Protein AF-A0AB34KYN0-F1 (afdb_monomer_lite)

Sequence (224 aa):
MASTQPSPPLVAAAKGLAIAASFITTGSLFTTSSAIIPSILHGTTDDASSAQTAAQQFALTYRAGKRTLPPAEILSIVAFGFLAYNSRENARSALTWKLYAGAAAAMFSVIPWTLVLMEQATQKLVQLADAPPHHPEVKPTLEHKPEAGGSGGLLSVPGQNSAATGTITPVEEFEPFDDSPFSADEYERTKVQKMLKQWNGQNGIRLIGPLVAGVLGLWATLSE

Foldseek 3Di:
DDDPQDDPVVLVVLLVLLLVLLVVLLVLLCCCLPPQLVVLLVQQDLDLQSLLVSLLSVLVSVVVCVVRNVVSLVSNLVSLQVQLVSCVVVVVDPLLSVLSNLLSVLSVVLVCLCVPPLVVLNVVSNCSNPDDRPPPPPPVPDPPPPPDDDDDDDDDDDDDDDDDDDDDDPPPPPDPPPPPPDDPSRVSSVVSSVSSVSSSVSSVVSSRSSVSSSVSSVVSVVVD

Organism: NCBI:txid1052096

Structure (mmCIF, N/CA/C/O backbone):
data_AF-A0AB34KYN0-F1
#
_entry.id   AF-A0AB34KYN0-F1
#
loop_
_atom_site.group_PDB
_atom_site.id
_atom_site.type_symbol
_atom_site.label_atom_id
_atom_site.label_alt_id
_atom_site.label_comp_id
_atom_site.label_asym_id
_atom_site.label_entity_id
_atom_site.label_seq_id
_atom_site.pdbx_PDB_ins_code
_atom_site.Cartn_x
_atom_site.Cartn_y
_atom_site.Cartn_z
_atom_site.occupancy
_atom_site.B_iso_or_equiv
_atom_site.auth_seq_id
_atom_site.auth_comp_id
_atom_site.auth_asym_id
_atom_site.auth_atom_id
_atom_site.pdbx_PDB_model_num
ATOM 1 N N . MET A 1 1 ? -14.540 -17.741 34.049 1.00 41.75 1 MET A N 1
ATOM 2 C CA . MET A 1 1 ? -13.221 -17.238 33.611 1.00 41.75 1 MET A CA 1
ATOM 3 C C . MET A 1 1 ? -13.340 -15.732 33.476 1.00 41.75 1 MET A C 1
ATOM 5 O O . MET A 1 1 ? -14.232 -15.291 32.766 1.00 41.75 1 MET A O 1
ATOM 9 N N . ALA A 1 2 ? -12.559 -14.948 34.221 1.00 45.66 2 ALA A N 1
ATOM 10 C CA . ALA A 1 2 ? -12.619 -13.491 34.125 1.00 45.66 2 ALA A CA 1
ATOM 11 C C . ALA A 1 2 ? -12.052 -13.061 32.763 1.00 45.66 2 ALA A C 1
ATOM 13 O O . ALA A 1 2 ? -10.872 -13.276 32.498 1.00 45.66 2 ALA A O 1
ATOM 14 N N . SER A 1 3 ? -12.891 -12.503 31.889 1.00 54.31 3 SER A N 1
ATOM 15 C CA . SER A 1 3 ? -12.433 -11.864 30.656 1.00 54.31 3 SER A CA 1
ATOM 16 C C . SER A 1 3 ? -11.632 -10.622 31.043 1.00 54.31 3 SER A C 1
ATOM 18 O O . SER A 1 3 ? -12.209 -9.609 31.446 1.00 54.31 3 SER A O 1
ATOM 20 N N . THR A 1 4 ? -10.306 -10.690 30.978 1.00 66.44 4 THR A N 1
ATOM 21 C CA . THR A 1 4 ? -9.452 -9.509 31.122 1.00 66.44 4 THR A CA 1
ATOM 22 C C . THR A 1 4 ? -9.658 -8.628 29.899 1.00 66.44 4 THR A C 1
ATOM 24 O O . THR A 1 4 ? -9.052 -8.851 28.852 1.00 66.44 4 THR A O 1
ATOM 27 N N . GLN A 1 5 ? -10.571 -7.666 30.017 1.00 74.19 5 GLN A N 1
ATOM 28 C CA . GLN A 1 5 ? -10.803 -6.666 28.984 1.00 74.19 5 GLN A CA 1
ATOM 29 C C . GLN A 1 5 ? -9.501 -5.893 28.719 1.00 74.19 5 GLN A C 1
ATOM 31 O O . GLN A 1 5 ? -8.816 -5.522 29.679 1.00 74.19 5 GLN A O 1
ATOM 36 N N . PRO A 1 6 ? -9.121 -5.662 27.449 1.00 81.88 6 PRO A N 1
ATOM 37 C CA . PRO A 1 6 ? -7.921 -4.900 27.141 1.00 81.88 6 PRO A CA 1
ATOM 38 C C . PRO A 1 6 ? -8.038 -3.473 27.682 1.00 81.88 6 PRO A C 1
ATOM 40 O O . PRO A 1 6 ? -9.118 -2.879 27.714 1.00 81.88 6 PRO A O 1
ATOM 43 N N . SER A 1 7 ? -6.907 -2.914 28.114 1.00 86.12 7 SER A N 1
ATOM 44 C CA . SER A 1 7 ? -6.886 -1.589 28.728 1.00 86.12 7 SER A CA 1
ATOM 45 C C . SER A 1 7 ? -7.287 -0.495 27.720 1.00 86.12 7 SER A C 1
ATOM 47 O O . SER A 1 7 ? -6.961 -0.598 26.531 1.00 86.12 7 SER A O 1
ATOM 49 N N . PRO A 1 8 ? -7.957 0.590 28.160 1.00 87.31 8 PRO A N 1
ATOM 50 C CA . PRO A 1 8 ? -8.328 1.692 27.270 1.00 87.31 8 PRO A CA 1
ATOM 51 C C . PRO A 1 8 ? -7.151 2.282 26.464 1.00 87.31 8 PRO A C 1
ATOM 53 O O . PRO A 1 8 ? -7.326 2.509 25.264 1.00 87.31 8 PRO A O 1
ATOM 56 N N . PRO A 1 9 ? -5.938 2.459 27.039 1.00 93.19 9 PRO A N 1
ATOM 57 C CA . PRO A 1 9 ? -4.776 2.924 26.280 1.00 93.19 9 PRO A CA 1
ATOM 58 C C . PRO A 1 9 ? -4.358 1.983 25.144 1.00 93.19 9 PRO A C 1
ATOM 60 O O . PRO A 1 9 ? -3.981 2.456 24.075 1.00 93.19 9 PRO A O 1
ATOM 63 N N . LEU A 1 10 ? -4.455 0.660 25.336 1.00 92.31 10 LEU A N 1
ATOM 64 C CA . LEU A 1 10 ? -4.109 -0.318 24.301 1.00 92.31 10 LEU A CA 1
ATOM 65 C C . LEU A 1 10 ? -5.056 -0.216 23.100 1.00 92.31 10 LEU A C 1
ATOM 67 O O . LEU A 1 10 ? -4.610 -0.214 21.955 1.00 92.31 10 LEU A O 1
ATOM 71 N N . VAL A 1 11 ? -6.361 -0.091 23.357 1.00 93.06 11 VAL A N 1
ATOM 72 C CA . VAL A 1 11 ? -7.365 0.078 22.296 1.00 93.06 11 VAL A CA 1
ATOM 73 C C . VAL A 1 11 ? -7.131 1.387 21.537 1.00 93.06 11 VAL A C 1
ATOM 75 O O . VAL A 1 11 ? -7.182 1.395 20.308 1.00 93.06 11 VAL A O 1
ATOM 78 N N . ALA A 1 12 ? -6.821 2.480 22.240 1.00 93.94 12 ALA A N 1
ATOM 79 C CA . ALA A 1 12 ? -6.498 3.760 21.613 1.00 93.94 12 ALA A CA 1
ATOM 80 C C . ALA A 1 12 ? -5.234 3.678 20.737 1.00 93.94 12 ALA A C 1
ATOM 82 O O . ALA A 1 12 ? -5.244 4.146 19.597 1.00 93.94 12 ALA A O 1
ATOM 83 N N . ALA A 1 13 ? -4.175 3.025 21.226 1.00 95.62 13 ALA A N 1
ATOM 84 C CA . ALA A 1 13 ? -2.949 2.807 20.464 1.00 95.62 13 ALA A CA 1
ATOM 85 C C . ALA A 1 13 ? -3.201 1.965 19.202 1.00 95.62 13 ALA A C 1
ATOM 87 O O . ALA A 1 13 ? -2.733 2.325 18.124 1.00 95.62 13 ALA A O 1
ATOM 88 N N . ALA A 1 14 ? -3.993 0.892 19.308 1.00 95.94 14 ALA A N 1
ATOM 89 C CA . ALA A 1 14 ? -4.353 0.049 18.170 1.00 95.94 14 ALA A CA 1
ATOM 90 C C . ALA A 1 14 ? -5.118 0.830 17.088 1.00 95.94 14 ALA A C 1
ATOM 92 O O . ALA A 1 14 ? -4.799 0.698 15.908 1.00 95.94 14 ALA A O 1
ATOM 93 N N . LYS A 1 15 ? -6.076 1.687 17.477 1.00 96.06 15 LYS A N 1
ATOM 94 C CA . LYS A 1 15 ? -6.797 2.574 16.544 1.00 96.06 15 LYS A CA 1
ATOM 95 C C . LYS A 1 15 ? -5.837 3.506 15.806 1.00 96.06 15 LYS A C 1
ATOM 97 O O . LYS A 1 15 ? -5.853 3.554 14.578 1.00 96.06 15 LYS A O 1
ATOM 102 N N . GLY A 1 16 ? -4.985 4.209 16.555 1.00 96.38 16 GLY A N 1
ATOM 103 C CA . GLY A 1 16 ? -4.015 5.149 15.995 1.00 96.38 16 GLY A CA 1
ATOM 104 C C . GLY A 1 16 ? -3.047 4.475 15.023 1.00 96.38 16 GLY A C 1
ATOM 105 O O . GLY A 1 16 ? -2.893 4.939 13.896 1.00 96.38 16 GLY A O 1
ATOM 106 N N . LEU A 1 17 ? -2.455 3.345 15.423 1.00 96.12 17 LEU A N 1
ATOM 107 C CA . LEU A 1 17 ? -1.517 2.587 14.592 1.00 96.12 17 LEU A CA 1
ATOM 108 C C . LEU A 1 17 ? -2.173 2.048 13.319 1.00 96.12 17 LEU A C 1
ATOM 110 O O . LEU A 1 17 ? -1.612 2.220 12.239 1.00 96.12 17 LEU A O 1
ATOM 114 N N . ALA A 1 18 ? -3.357 1.437 13.423 1.00 96.69 18 ALA A N 1
ATOM 115 C CA . ALA A 1 18 ? -4.037 0.846 12.272 1.00 96.69 18 ALA A CA 1
ATOM 116 C C . ALA A 1 18 ? -4.377 1.897 11.207 1.00 96.69 18 ALA A C 1
ATOM 118 O O . ALA A 1 18 ? -4.115 1.690 10.017 1.00 96.69 18 ALA A O 1
ATOM 119 N N . ILE A 1 19 ? -4.922 3.039 11.639 1.00 97.50 19 ILE A N 1
ATOM 120 C CA . ILE A 1 19 ? -5.302 4.149 10.759 1.00 97.50 19 ILE A CA 1
ATOM 121 C C . ILE A 1 19 ? -4.052 4.793 10.148 1.00 97.50 19 ILE A C 1
ATOM 123 O O . ILE A 1 19 ? -3.984 4.956 8.929 1.00 97.50 19 ILE A O 1
ATOM 127 N N . ALA A 1 20 ? -3.040 5.105 10.964 1.00 97.06 20 ALA A N 1
ATOM 128 C CA . ALA A 1 20 ? -1.809 5.732 10.490 1.00 97.06 20 ALA A CA 1
ATOM 129 C C . ALA A 1 20 ? -1.072 4.854 9.467 1.00 97.06 20 ALA A C 1
ATOM 131 O O . ALA A 1 20 ? -0.721 5.336 8.392 1.00 97.06 20 ALA A O 1
ATOM 132 N N . ALA A 1 21 ? -0.892 3.560 9.748 1.00 96.31 21 ALA A N 1
ATOM 133 C CA . ALA A 1 21 ? -0.229 2.637 8.827 1.00 96.31 21 ALA A CA 1
ATOM 134 C C . ALA A 1 21 ? -1.008 2.458 7.506 1.00 96.31 21 ALA A C 1
ATOM 136 O O . ALA A 1 21 ? -0.394 2.388 6.436 1.00 96.31 21 ALA A O 1
ATOM 137 N N . SER A 1 22 ? -2.346 2.501 7.543 1.00 97.12 22 SER A N 1
ATOM 138 C CA . SER A 1 22 ? -3.181 2.463 6.329 1.00 97.12 22 SER A CA 1
ATOM 139 C C . SER A 1 22 ? -2.972 3.703 5.455 1.00 97.12 22 SER A C 1
ATOM 141 O O . SER A 1 22 ? -2.806 3.592 4.236 1.00 97.12 22 SER A O 1
ATOM 143 N N . PHE A 1 23 ? -2.910 4.893 6.061 1.00 97.00 23 PHE A N 1
ATOM 144 C CA . PHE A 1 23 ? -2.665 6.137 5.326 1.00 97.00 23 PHE A CA 1
ATOM 145 C C . PHE A 1 23 ? -1.219 6.282 4.846 1.00 97.00 23 PHE A C 1
ATOM 147 O O . PHE A 1 23 ? -1.010 6.764 3.735 1.00 97.00 23 PHE A O 1
ATOM 154 N N . ILE A 1 24 ? -0.227 5.807 5.604 1.00 95.25 24 ILE A N 1
ATOM 155 C CA . ILE A 1 24 ? 1.170 5.730 5.141 1.00 95.25 24 ILE A CA 1
ATOM 156 C C . ILE A 1 24 ? 1.268 4.837 3.900 1.00 95.25 24 ILE A C 1
ATOM 158 O O . ILE A 1 24 ? 1.902 5.213 2.911 1.00 95.25 24 ILE A O 1
ATOM 162 N N . THR A 1 25 ? 0.601 3.680 3.921 1.00 95.62 25 THR A N 1
ATOM 163 C CA . THR A 1 25 ? 0.551 2.767 2.773 1.00 95.62 25 THR A CA 1
ATOM 164 C C . THR A 1 25 ? -0.125 3.441 1.580 1.00 95.62 25 THR A C 1
ATOM 166 O O . THR A 1 25 ? 0.448 3.490 0.493 1.00 95.62 25 THR A O 1
ATOM 169 N N . THR A 1 26 ? -1.293 4.054 1.792 1.00 97.06 26 THR A N 1
ATOM 170 C CA . THR A 1 26 ? -2.029 4.808 0.763 1.00 97.06 26 THR A CA 1
ATOM 171 C C . THR A 1 26 ? -1.168 5.906 0.136 1.00 97.06 26 THR A C 1
ATOM 173 O O . THR A 1 26 ? -1.047 5.971 -1.084 1.00 97.06 26 THR A O 1
ATOM 176 N N . GLY A 1 27 ? -0.526 6.744 0.954 1.00 96.12 27 GLY A N 1
ATOM 177 C CA . GLY A 1 27 ? 0.314 7.847 0.488 1.00 96.12 27 GLY A CA 1
ATOM 178 C C . GLY A 1 27 ? 1.548 7.374 -0.279 1.00 96.12 27 GLY A C 1
ATOM 179 O O . GLY A 1 27 ? 1.917 7.979 -1.286 1.00 96.12 27 GLY A O 1
ATOM 180 N N . SER A 1 28 ? 2.144 6.255 0.133 1.00 95.12 28 SER A N 1
ATOM 181 C CA . SER A 1 28 ? 3.287 5.655 -0.565 1.00 95.12 28 SER A CA 1
ATOM 182 C C . SER A 1 28 ? 2.891 5.105 -1.937 1.00 95.12 28 SER A C 1
ATOM 184 O O . SER A 1 28 ? 3.578 5.356 -2.931 1.00 95.12 28 SER A O 1
ATOM 186 N N . LEU A 1 29 ? 1.757 4.399 -2.016 1.00 94.88 29 LEU A N 1
ATOM 187 C CA . LEU A 1 29 ? 1.216 3.899 -3.282 1.00 94.88 29 LEU A CA 1
ATOM 188 C C . LEU A 1 29 ? 0.828 5.057 -4.205 1.00 94.88 29 LEU A C 1
ATOM 190 O O . LEU A 1 29 ? 1.184 5.040 -5.382 1.00 94.88 29 LEU A O 1
ATOM 194 N N . PHE A 1 30 ? 0.179 6.088 -3.657 1.00 97.00 30 PHE A N 1
ATOM 195 C CA . PHE A 1 30 ? -0.201 7.285 -4.399 1.00 97.00 30 PHE A CA 1
ATOM 196 C C . PHE A 1 30 ? 1.024 7.976 -4.988 1.00 97.00 30 PHE A C 1
ATOM 198 O O . PHE A 1 30 ? 1.073 8.187 -6.192 1.00 97.00 30 PHE A O 1
ATOM 205 N N . THR A 1 31 ? 2.029 8.267 -4.159 1.00 96.94 31 THR A N 1
ATOM 206 C CA . THR A 1 31 ? 3.274 8.930 -4.578 1.00 96.94 31 THR A CA 1
ATOM 207 C C . THR A 1 31 ? 3.990 8.138 -5.662 1.00 96.94 31 THR A C 1
ATOM 209 O O . THR A 1 31 ? 4.463 8.705 -6.646 1.00 96.94 31 THR A O 1
ATOM 212 N N . THR A 1 32 ? 4.035 6.812 -5.519 1.00 9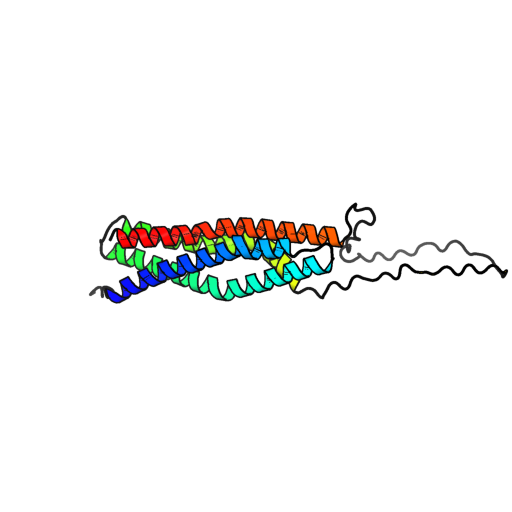5.19 32 THR A N 1
ATOM 213 C CA . THR A 1 32 ? 4.630 5.955 -6.544 1.00 95.19 32 THR A CA 1
ATOM 214 C C . THR A 1 32 ? 3.901 6.131 -7.874 1.00 95.19 32 THR A C 1
ATOM 216 O O . THR A 1 32 ? 4.540 6.335 -8.903 1.00 95.19 32 THR A O 1
ATOM 219 N N . SER A 1 33 ? 2.568 6.134 -7.850 1.00 95.12 33 SER A N 1
ATOM 220 C CA . SER A 1 33 ? 1.762 6.222 -9.064 1.00 95.12 33 SER A CA 1
ATOM 221 C C . SER A 1 33 ? 1.670 7.607 -9.702 1.00 95.12 33 SER A C 1
ATOM 223 O O . SER A 1 33 ? 1.568 7.703 -10.926 1.00 95.12 33 SER A O 1
ATOM 225 N N . SER A 1 34 ? 1.678 8.669 -8.897 1.00 95.94 34 SER A N 1
ATOM 226 C CA . SER A 1 34 ? 1.463 10.045 -9.355 1.00 95.94 34 SER A CA 1
ATOM 227 C C . SER A 1 34 ? 2.756 10.814 -9.610 1.00 95.94 34 SER A C 1
ATOM 229 O O . SER A 1 34 ? 2.748 11.735 -10.423 1.00 95.94 34 SER A O 1
ATOM 231 N N . ALA A 1 35 ? 3.861 10.432 -8.965 1.00 95.38 35 ALA A N 1
ATOM 232 C CA . ALA A 1 35 ? 5.141 11.120 -9.096 1.00 95.38 35 ALA A CA 1
ATOM 233 C C . ALA A 1 35 ? 6.241 10.212 -9.657 1.00 95.38 35 ALA A C 1
ATOM 235 O O . ALA A 1 35 ? 6.861 10.563 -10.658 1.00 95.38 35 ALA A O 1
ATOM 236 N N . ILE A 1 36 ? 6.468 9.040 -9.053 1.00 96.12 36 ILE A N 1
ATOM 237 C CA . ILE A 1 36 ? 7.648 8.220 -9.378 1.00 96.12 36 ILE A CA 1
ATOM 238 C C . ILE A 1 36 ? 7.528 7.559 -10.755 1.00 96.12 36 ILE A C 1
ATOM 240 O O . ILE A 1 36 ? 8.426 7.690 -11.577 1.00 96.12 36 ILE A O 1
ATOM 244 N N . ILE A 1 37 ? 6.436 6.851 -11.052 1.00 95.69 37 ILE A N 1
ATOM 245 C CA . ILE A 1 37 ? 6.318 6.191 -12.362 1.00 95.69 37 ILE A CA 1
ATOM 246 C C . ILE A 1 37 ? 6.280 7.207 -13.519 1.00 95.69 37 ILE A C 1
ATOM 248 O O . ILE A 1 37 ? 6.990 6.991 -14.503 1.00 95.69 37 ILE A O 1
ATOM 252 N N . PRO A 1 38 ? 5.530 8.326 -13.438 1.00 94.56 38 PRO A N 1
ATOM 253 C CA . PRO A 1 38 ? 5.585 9.358 -14.470 1.00 94.56 38 PRO A CA 1
ATOM 254 C C . PRO A 1 38 ? 6.980 9.961 -14.662 1.00 94.56 38 PRO A C 1
ATOM 256 O O . PRO A 1 38 ? 7.364 10.212 -15.802 1.00 94.56 38 PRO A O 1
ATOM 259 N N . SER A 1 39 ? 7.765 10.153 -13.594 1.00 93.94 39 SER A N 1
ATOM 260 C CA . SER A 1 39 ? 9.128 10.682 -13.733 1.00 93.94 39 SER A CA 1
ATOM 261 C C . SER A 1 39 ? 10.068 9.699 -14.435 1.00 93.94 39 SER A C 1
ATOM 263 O O . SER A 1 39 ? 10.837 10.121 -15.294 1.00 93.94 39 SER A O 1
ATOM 265 N N . ILE A 1 40 ? 9.948 8.396 -14.154 1.00 94.44 40 ILE A N 1
ATOM 266 C CA . ILE A 1 40 ? 10.688 7.340 -14.867 1.00 94.44 40 ILE A CA 1
ATOM 267 C C . ILE A 1 40 ? 10.300 7.326 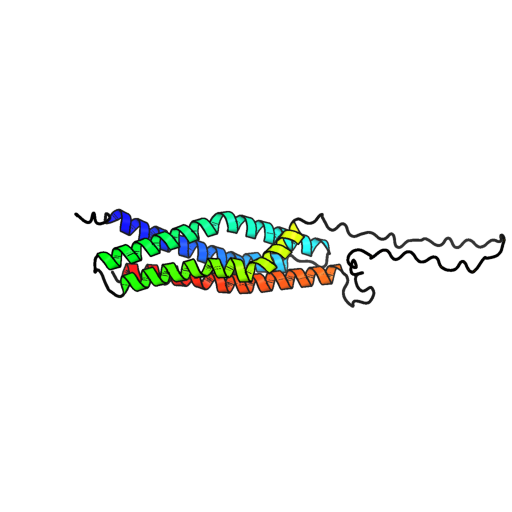-16.354 1.00 94.44 40 ILE A C 1
ATOM 269 O O . ILE A 1 40 ? 11.161 7.259 -17.231 1.00 94.44 40 ILE A O 1
ATOM 273 N N . LEU A 1 41 ? 9.000 7.439 -16.653 1.00 92.31 41 LEU A N 1
ATOM 274 C CA . LEU A 1 41 ? 8.497 7.479 -18.029 1.00 92.31 41 LEU A CA 1
ATOM 275 C C . LEU A 1 41 ? 9.012 8.703 -18.799 1.00 92.31 41 LEU A C 1
ATOM 277 O O . LEU A 1 41 ? 9.409 8.558 -19.950 1.00 92.31 41 LEU A O 1
ATOM 281 N N . HIS A 1 42 ? 9.031 9.887 -18.181 1.00 88.00 42 HIS A N 1
ATOM 282 C CA . HIS A 1 42 ? 9.563 11.103 -18.806 1.00 88.00 42 HIS A CA 1
ATOM 283 C C . HIS A 1 42 ? 11.088 11.076 -18.977 1.00 88.00 42 HIS A C 1
ATOM 285 O O . HIS A 1 42 ? 11.604 11.726 -19.878 1.00 88.00 42 HIS A O 1
ATOM 291 N N . GLY A 1 43 ? 11.808 10.337 -18.128 1.00 83.56 43 GLY A N 1
ATOM 292 C CA . GLY A 1 43 ? 13.262 10.178 -18.218 1.00 83.56 43 GLY A CA 1
ATOM 293 C C . GLY A 1 43 ? 13.733 9.157 -19.259 1.00 83.56 43 GLY A C 1
ATOM 294 O O . GLY A 1 43 ? 14.936 9.000 -19.445 1.00 83.56 43 GLY A O 1
ATOM 295 N N . THR A 1 44 ? 12.816 8.448 -19.924 1.00 83.31 44 THR A N 1
ATOM 296 C CA . THR A 1 44 ? 13.159 7.443 -20.937 1.00 83.31 44 THR A CA 1
ATOM 297 C C . THR A 1 44 ? 13.424 8.129 -22.288 1.00 83.31 44 THR A C 1
ATOM 299 O O . THR A 1 44 ? 12.477 8.566 -22.941 1.00 83.31 44 THR A O 1
ATOM 302 N N . THR A 1 45 ? 14.695 8.245 -22.689 1.00 79.25 45 THR A N 1
ATOM 303 C CA . THR A 1 45 ? 15.152 8.871 -23.950 1.00 79.25 45 THR A CA 1
ATOM 304 C C . THR A 1 45 ? 15.133 7.896 -25.141 1.00 79.25 45 THR A C 1
ATOM 306 O O . THR A 1 45 ? 14.650 6.769 -25.029 1.00 79.25 45 THR A O 1
ATOM 309 N N . ASP A 1 46 ? 15.621 8.325 -26.311 1.00 69.75 46 ASP A N 1
ATOM 310 C CA . ASP A 1 46 ? 15.695 7.484 -27.517 1.00 69.75 46 ASP A CA 1
ATOM 311 C C . ASP A 1 46 ? 16.810 6.424 -27.486 1.00 69.75 46 ASP A C 1
ATOM 313 O O . ASP A 1 46 ? 16.850 5.551 -28.348 1.00 69.75 46 ASP A O 1
ATOM 317 N N . ASP A 1 47 ? 17.662 6.435 -26.460 1.00 69.75 47 ASP A N 1
ATOM 318 C CA . ASP A 1 47 ? 18.808 5.531 -26.364 1.00 69.75 47 ASP A CA 1
ATOM 319 C C . ASP A 1 47 ? 18.417 4.150 -25.817 1.00 69.75 47 ASP A C 1
ATOM 321 O O . ASP A 1 47 ? 17.642 4.046 -24.861 1.00 69.75 47 ASP A O 1
ATOM 325 N N . ALA A 1 48 ? 19.034 3.083 -26.335 1.00 64.31 48 ALA A N 1
ATOM 326 C CA . ALA A 1 48 ? 18.869 1.700 -25.859 1.00 64.31 48 ALA A CA 1
ATOM 327 C C . ALA A 1 48 ? 19.041 1.552 -24.337 1.00 64.31 48 ALA A C 1
ATOM 329 O O . ALA A 1 48 ? 18.273 0.882 -23.642 1.00 64.31 48 ALA A O 1
ATOM 330 N N . SER A 1 49 ? 20.057 2.231 -23.799 1.00 75.06 49 SER A N 1
ATOM 331 C CA . SER A 1 49 ? 20.421 2.201 -22.381 1.00 75.06 49 SER A CA 1
ATOM 332 C C . SER A 1 49 ? 19.383 2.889 -21.483 1.00 75.06 49 SER A C 1
ATOM 334 O O . SER A 1 49 ? 19.343 2.640 -20.272 1.00 75.06 49 SER A O 1
ATOM 336 N N . SER A 1 50 ? 18.493 3.709 -22.056 1.00 82.81 50 SER A N 1
ATOM 337 C CA . SER A 1 50 ? 17.438 4.408 -21.319 1.00 82.81 50 SER A CA 1
ATOM 338 C C . SER A 1 50 ? 16.367 3.449 -20.791 1.00 82.81 50 SER A C 1
ATOM 340 O O . SER A 1 50 ? 15.900 3.614 -19.663 1.00 82.81 50 SER A O 1
ATOM 342 N N . ALA A 1 51 ? 16.032 2.399 -21.550 1.00 86.38 51 ALA A N 1
ATOM 343 C CA . ALA A 1 51 ? 15.037 1.401 -21.165 1.00 86.38 51 ALA A CA 1
ATOM 344 C C . ALA A 1 51 ? 15.513 0.586 -19.951 1.00 86.38 51 ALA A C 1
ATOM 346 O O . ALA A 1 51 ? 14.765 0.386 -18.989 1.00 86.38 51 ALA A O 1
ATOM 347 N N . GLN A 1 52 ? 16.787 0.187 -19.958 1.00 88.12 52 GLN A N 1
ATOM 348 C CA . GLN A 1 52 ? 17.419 -0.487 -18.827 1.00 88.12 52 GLN A CA 1
ATOM 349 C C . GLN A 1 52 ? 17.538 0.438 -17.609 1.00 88.12 52 GLN A C 1
ATOM 351 O O . GLN A 1 52 ? 17.226 0.027 -16.493 1.00 88.12 52 GLN A O 1
ATOM 356 N N . THR A 1 53 ? 17.903 1.707 -17.810 1.00 91.56 53 THR A N 1
ATOM 357 C CA . THR A 1 53 ? 17.958 2.702 -16.726 1.00 91.56 53 THR A CA 1
ATOM 358 C C . THR A 1 53 ? 16.580 2.920 -16.091 1.00 91.56 53 THR A C 1
ATOM 360 O O . THR A 1 53 ? 16.456 2.944 -14.865 1.00 91.56 53 THR A O 1
ATOM 363 N N . ALA A 1 54 ? 15.517 3.009 -16.894 1.00 92.81 54 ALA A N 1
ATOM 364 C CA . ALA A 1 54 ? 14.145 3.120 -16.403 1.00 92.81 54 ALA A CA 1
ATOM 365 C C . ALA A 1 54 ? 13.729 1.883 -15.585 1.00 92.81 54 ALA A C 1
ATOM 367 O O . ALA A 1 54 ? 13.130 2.006 -14.511 1.00 92.81 54 ALA A O 1
ATOM 368 N N . ALA A 1 55 ? 14.101 0.686 -16.047 1.00 92.88 55 ALA A N 1
ATOM 369 C CA . ALA A 1 55 ? 13.888 -0.556 -15.312 1.00 92.88 55 ALA A CA 1
ATOM 370 C C . ALA A 1 55 ? 14.661 -0.583 -13.979 1.00 92.88 55 ALA A C 1
ATOM 372 O O . ALA A 1 55 ? 14.104 -0.990 -12.958 1.00 92.88 55 ALA A O 1
ATOM 373 N N . GLN A 1 56 ? 15.901 -0.084 -13.945 1.00 94.25 56 GLN A N 1
ATOM 374 C CA . GLN A 1 56 ? 16.702 0.046 -12.721 1.00 94.25 56 GLN A CA 1
ATOM 375 C C . GLN A 1 56 ? 16.072 1.011 -11.714 1.00 94.25 56 GLN A C 1
ATOM 377 O O . GLN A 1 56 ? 15.948 0.669 -10.536 1.00 94.25 56 GLN A O 1
ATOM 382 N N . GLN A 1 57 ? 15.620 2.185 -12.164 1.00 95.44 57 GLN A N 1
ATOM 383 C CA . GLN A 1 57 ? 14.915 3.148 -11.313 1.00 95.44 57 GLN A CA 1
ATOM 384 C C . GLN A 1 57 ? 13.655 2.522 -10.706 1.00 95.44 57 GLN A C 1
ATOM 386 O O . GLN A 1 57 ? 13.446 2.590 -9.493 1.00 95.44 57 GLN A O 1
ATOM 391 N N . PHE A 1 58 ? 12.866 1.823 -11.526 1.00 95.62 58 PHE A N 1
ATOM 392 C CA . PHE A 1 58 ? 11.711 1.069 -11.053 1.00 95.62 58 PHE A CA 1
ATOM 393 C C . PHE A 1 58 ? 12.099 -0.006 -10.027 1.00 95.62 58 PHE A C 1
ATOM 3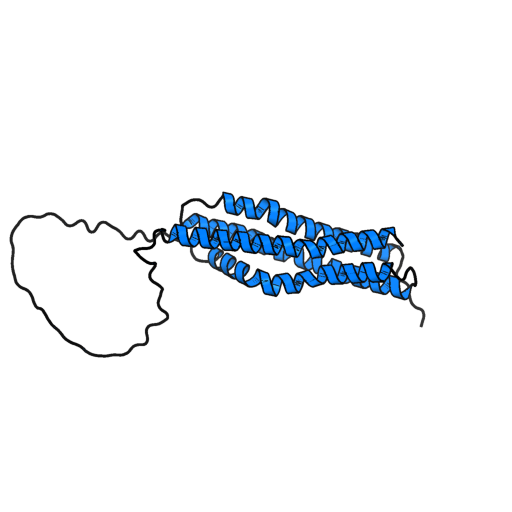95 O O . PHE A 1 58 ? 11.484 -0.090 -8.962 1.00 95.62 58 PHE A O 1
ATOM 402 N N . ALA A 1 59 ? 13.121 -0.818 -10.309 1.00 95.25 59 ALA A N 1
ATOM 403 C CA . ALA A 1 59 ? 13.548 -1.908 -9.437 1.00 95.25 59 ALA A CA 1
ATOM 404 C C . ALA A 1 59 ? 14.020 -1.395 -8.069 1.00 95.25 59 ALA A C 1
ATOM 406 O O . ALA A 1 59 ? 13.691 -1.997 -7.043 1.00 95.25 59 ALA A O 1
ATOM 407 N N . LEU A 1 60 ? 14.735 -0.267 -8.029 1.00 94.69 60 LEU A N 1
ATOM 408 C CA . LEU A 1 60 ? 15.137 0.392 -6.785 1.00 94.69 60 LEU A CA 1
ATOM 409 C C . LEU A 1 60 ? 13.918 0.830 -5.965 1.00 94.69 60 LEU A C 1
ATOM 411 O O . LEU A 1 60 ? 13.817 0.477 -4.786 1.00 94.69 60 LEU A O 1
ATOM 415 N N . THR A 1 61 ? 12.960 1.525 -6.585 1.00 93.81 61 THR A N 1
ATOM 416 C CA . THR A 1 61 ? 11.712 1.935 -5.924 1.00 93.81 61 THR A CA 1
ATOM 417 C C . THR A 1 61 ? 10.918 0.729 -5.422 1.00 93.81 61 THR A C 1
ATOM 419 O O . THR A 1 61 ? 10.483 0.704 -4.270 1.00 93.81 61 THR A O 1
ATOM 422 N N . TYR A 1 62 ? 10.760 -0.302 -6.252 1.00 93.12 62 TYR A N 1
ATOM 423 C CA . TYR A 1 62 ? 10.003 -1.502 -5.912 1.00 93.12 62 TYR A CA 1
ATOM 424 C C . TYR A 1 62 ? 10.633 -2.269 -4.740 1.00 93.12 62 TYR A C 1
ATOM 426 O O . TYR A 1 62 ? 9.942 -2.646 -3.790 1.00 93.12 62 TYR A O 1
ATOM 434 N N . ARG A 1 63 ? 11.959 -2.458 -4.759 1.00 94.25 63 ARG A N 1
ATOM 435 C CA . ARG A 1 63 ? 12.706 -3.116 -3.674 1.00 94.25 63 ARG A CA 1
ATOM 436 C C . ARG A 1 63 ? 12.618 -2.328 -2.368 1.00 94.25 63 ARG A C 1
ATOM 438 O O . ARG A 1 63 ? 12.458 -2.942 -1.312 1.00 94.25 63 ARG A O 1
ATOM 445 N N . ALA A 1 64 ? 12.686 -0.997 -2.428 1.00 91.56 64 ALA A N 1
ATOM 446 C CA . ALA A 1 64 ? 12.491 -0.141 -1.261 1.00 91.56 64 ALA A CA 1
ATOM 447 C C . ALA A 1 64 ? 11.071 -0.296 -0.688 1.00 91.56 64 ALA A C 1
ATOM 449 O O . ALA A 1 64 ? 10.919 -0.568 0.502 1.00 91.56 64 ALA A O 1
ATOM 450 N N . GLY A 1 65 ? 10.043 -0.234 -1.540 1.00 90.31 65 GLY A N 1
ATOM 451 C CA . GLY A 1 65 ? 8.647 -0.413 -1.135 1.00 90.31 65 GLY A CA 1
ATOM 452 C C . GLY A 1 65 ? 8.361 -1.788 -0.525 1.00 90.31 65 GLY A C 1
ATOM 453 O O . GLY A 1 65 ? 7.678 -1.884 0.491 1.00 90.31 65 GLY A O 1
ATOM 454 N N . LYS A 1 66 ? 8.941 -2.866 -1.066 1.00 89.56 66 LYS A N 1
ATOM 455 C CA . LYS A 1 66 ? 8.815 -4.219 -0.493 1.00 89.56 66 LYS A CA 1
ATOM 456 C C . LYS A 1 66 ? 9.368 -4.349 0.926 1.00 89.56 66 LYS A C 1
ATOM 458 O O . LYS A 1 66 ? 8.932 -5.236 1.653 1.00 89.56 66 LYS A O 1
ATOM 463 N N . ARG A 1 67 ? 10.337 -3.519 1.315 1.00 89.50 67 ARG A N 1
ATOM 464 C CA . ARG A 1 67 ? 10.906 -3.545 2.671 1.00 89.50 67 ARG A CA 1
ATOM 465 C C . ARG A 1 67 ? 10.042 -2.797 3.682 1.00 89.50 67 ARG A C 1
ATOM 467 O O . ARG A 1 67 ? 10.107 -3.116 4.862 1.00 89.50 67 ARG A O 1
ATOM 474 N N . THR A 1 68 ? 9.250 -1.822 3.238 1.00 85.62 68 THR A N 1
ATOM 475 C CA . THR A 1 68 ? 8.509 -0.917 4.129 1.00 85.62 68 THR A CA 1
ATOM 476 C C . THR A 1 68 ? 7.006 -1.176 4.151 1.00 85.62 68 THR A C 1
ATOM 478 O O . THR A 1 68 ? 6.407 -1.143 5.224 1.00 85.62 68 THR A O 1
ATOM 481 N N . LEU A 1 69 ? 6.388 -1.468 3.003 1.00 90.81 69 LEU A N 1
ATOM 482 C CA . LEU A 1 69 ? 4.931 -1.570 2.890 1.00 90.81 69 LEU A CA 1
ATOM 483 C C . LEU A 1 69 ? 4.358 -2.857 3.496 1.00 90.81 69 LEU A C 1
ATOM 485 O O . LEU A 1 69 ? 3.455 -2.732 4.319 1.00 90.81 69 LEU A O 1
ATOM 489 N N . PRO A 1 70 ? 4.870 -4.072 3.207 1.00 91.69 70 PRO A N 1
ATOM 490 C CA . PRO A 1 70 ? 4.280 -5.289 3.766 1.00 91.69 70 PRO A CA 1
ATOM 491 C C . PRO A 1 70 ? 4.252 -5.324 5.305 1.00 91.69 70 PRO A C 1
ATOM 493 O O . PRO A 1 70 ? 3.218 -5.694 5.859 1.00 91.69 70 PRO A O 1
ATOM 496 N N . PRO A 1 71 ? 5.305 -4.892 6.035 1.00 91.31 71 PRO A N 1
ATOM 497 C CA . PRO A 1 71 ? 5.229 -4.783 7.493 1.00 91.31 71 PRO A CA 1
ATOM 498 C C . PRO A 1 71 ? 4.121 -3.837 7.981 1.00 91.31 71 PRO A C 1
ATOM 500 O O . PRO A 1 71 ? 3.410 -4.172 8.928 1.00 91.31 71 PRO A O 1
ATOM 503 N N . ALA A 1 72 ? 3.946 -2.682 7.329 1.00 92.06 72 ALA A N 1
ATOM 504 C CA . ALA A 1 72 ? 2.882 -1.735 7.662 1.00 92.06 72 ALA A CA 1
ATOM 505 C C . ALA A 1 72 ? 1.489 -2.313 7.356 1.00 92.06 72 ALA A C 1
ATOM 507 O O . ALA A 1 72 ? 0.573 -2.181 8.166 1.00 92.06 72 ALA A O 1
ATOM 508 N N . GLU A 1 73 ? 1.342 -3.009 6.226 1.00 94.12 73 GLU A N 1
ATOM 509 C CA . GLU A 1 73 ? 0.093 -3.659 5.830 1.00 94.12 73 GLU A CA 1
ATOM 510 C C . GLU A 1 73 ? -0.312 -4.754 6.824 1.00 94.12 73 GLU A C 1
ATOM 512 O O . GLU A 1 73 ? -1.449 -4.763 7.299 1.00 94.12 73 GLU A O 1
ATOM 517 N N . ILE A 1 74 ? 0.623 -5.632 7.203 1.00 95.25 74 ILE A N 1
ATOM 518 C CA . ILE A 1 74 ? 0.393 -6.691 8.196 1.00 95.25 74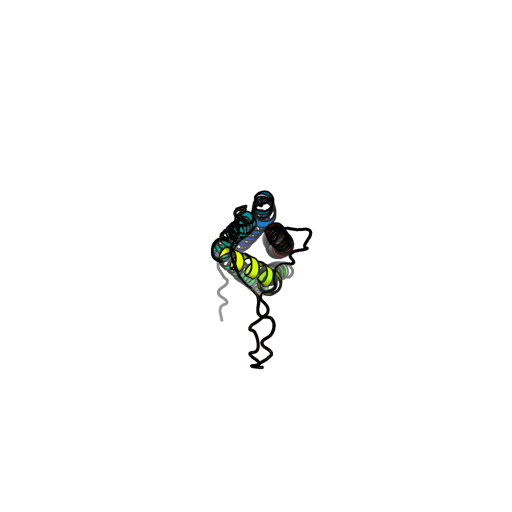 ILE A CA 1
ATOM 519 C C . ILE A 1 74 ? -0.020 -6.086 9.539 1.00 95.25 74 ILE A C 1
ATOM 521 O O . ILE A 1 74 ? -0.986 -6.551 10.148 1.00 95.25 74 ILE A O 1
ATOM 525 N N . LEU A 1 75 ? 0.669 -5.032 9.986 1.00 95.00 75 LEU A N 1
ATOM 526 C CA . LEU A 1 75 ? 0.341 -4.344 11.232 1.00 95.00 75 LEU A CA 1
ATOM 527 C C . LEU A 1 75 ? -1.102 -3.819 11.221 1.00 95.00 75 LEU A C 1
ATOM 529 O O . LEU A 1 75 ? -1.843 -4.063 12.173 1.00 95.00 75 LEU A O 1
ATOM 533 N N . SER A 1 76 ? -1.524 -3.152 10.144 1.00 95.94 76 SER A N 1
ATOM 534 C CA . SER A 1 76 ? -2.900 -2.664 9.994 1.00 95.94 76 SER A CA 1
ATOM 535 C C . SER A 1 76 ? -3.928 -3.794 9.954 1.00 95.94 76 SER A C 1
ATOM 537 O O . SER A 1 76 ? -4.961 -3.682 10.611 1.00 95.94 76 SER A O 1
ATOM 539 N N . ILE A 1 77 ? -3.660 -4.892 9.235 1.00 97.38 77 ILE A N 1
ATOM 540 C CA . ILE A 1 77 ? -4.565 -6.055 9.168 1.00 97.38 77 ILE A CA 1
ATOM 541 C C . ILE A 1 77 ? -4.788 -6.631 10.568 1.00 97.38 77 ILE A C 1
ATOM 543 O O . ILE A 1 77 ? -5.931 -6.820 10.989 1.00 97.38 77 ILE A O 1
ATOM 547 N N . VAL A 1 78 ? -3.704 -6.872 11.309 1.00 97.69 78 VAL A N 1
ATOM 548 C CA . VAL A 1 78 ? -3.767 -7.439 12.662 1.00 97.69 78 VAL A CA 1
ATOM 549 C C . VAL A 1 78 ? -4.461 -6.477 13.623 1.00 97.69 78 VAL A 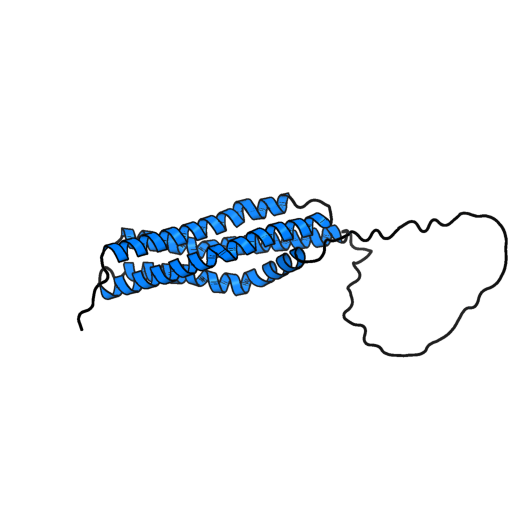C 1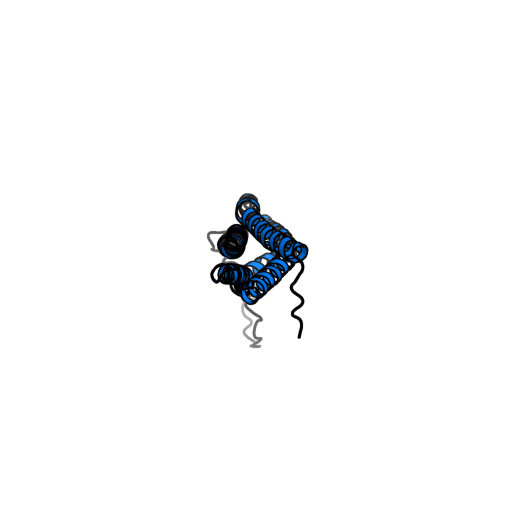
ATOM 551 O O . VAL A 1 78 ? -5.335 -6.896 14.382 1.00 97.69 78 VAL A O 1
ATOM 554 N N . ALA A 1 79 ? -4.128 -5.186 13.575 1.00 97.25 79 ALA A N 1
ATOM 555 C CA . ALA A 1 79 ? -4.713 -4.188 14.462 1.00 97.25 79 ALA A CA 1
ATOM 556 C C . ALA A 1 79 ? -6.215 -3.977 14.198 1.00 97.25 79 ALA A C 1
ATOM 558 O O . ALA A 1 79 ? -6.999 -3.956 15.147 1.00 97.25 79 ALA A O 1
ATOM 559 N N . PHE A 1 80 ? -6.654 -3.896 12.936 1.00 98.06 80 PHE A N 1
ATOM 560 C CA . PHE A 1 80 ? -8.084 -3.839 12.615 1.00 98.06 80 PHE A CA 1
ATOM 561 C C . PHE A 1 80 ? -8.816 -5.134 12.974 1.00 98.06 80 PHE A C 1
ATOM 563 O O . PHE A 1 80 ? -9.926 -5.069 13.501 1.00 98.06 80 PHE A O 1
ATOM 570 N N . GLY A 1 81 ? -8.195 -6.299 12.771 1.00 97.25 81 GLY A N 1
ATOM 571 C CA . GLY A 1 81 ? -8.745 -7.581 13.216 1.00 97.25 81 GLY A CA 1
ATOM 572 C C . GLY A 1 81 ? -8.949 -7.633 14.734 1.00 97.25 81 GLY A C 1
ATOM 573 O O . GLY A 1 81 ? -10.021 -8.012 15.206 1.00 97.25 81 GLY A O 1
ATOM 574 N N . PHE A 1 82 ? -7.960 -7.165 15.501 1.00 95.94 82 PHE A N 1
ATOM 575 C CA . PHE A 1 82 ? -8.060 -7.021 16.954 1.00 95.94 82 PHE A CA 1
ATOM 576 C C . PHE A 1 82 ? -9.196 -6.071 17.362 1.00 95.94 82 PHE A C 1
ATOM 578 O O . PHE A 1 82 ? -9.999 -6.416 18.229 1.00 95.94 82 PHE A O 1
ATOM 585 N N . LEU A 1 83 ? -9.313 -4.901 16.725 1.00 95.38 83 LEU A N 1
ATOM 586 C CA . LEU A 1 83 ? -10.373 -3.927 17.013 1.00 95.38 83 LEU A CA 1
ATOM 587 C C . LEU A 1 83 ? -11.770 -4.467 16.676 1.00 95.38 83 LEU A C 1
ATOM 589 O O . LEU A 1 83 ? -12.715 -4.241 17.437 1.00 95.38 83 LEU A O 1
ATOM 593 N N . ALA A 1 84 ? -11.906 -5.223 15.585 1.00 95.62 84 ALA A N 1
ATOM 594 C CA . ALA A 1 84 ? -13.149 -5.895 15.216 1.00 95.62 84 ALA A CA 1
ATOM 595 C C . ALA A 1 84 ? -13.558 -6.940 16.264 1.00 95.62 84 ALA A C 1
ATOM 597 O O . ALA A 1 84 ? -14.698 -6.944 16.724 1.00 95.62 84 ALA A O 1
ATOM 598 N N . TYR A 1 85 ? -12.618 -7.785 16.695 1.00 94.38 85 TYR A N 1
ATOM 599 C CA . TYR A 1 85 ? -12.867 -8.770 17.747 1.00 94.38 85 TYR A CA 1
ATOM 600 C C . TYR A 1 85 ? -13.255 -8.095 19.069 1.00 94.38 85 TYR A C 1
ATOM 602 O O . TYR A 1 85 ? -14.294 -8.402 19.651 1.00 94.38 85 TYR A O 1
ATOM 610 N N . ASN A 1 86 ? -12.468 -7.110 19.505 1.00 92.12 86 ASN A N 1
ATOM 611 C CA . ASN A 1 86 ? -12.689 -6.418 20.768 1.00 92.12 86 ASN A CA 1
ATOM 612 C C . ASN A 1 86 ? -14.031 -5.665 20.812 1.00 92.12 86 ASN A C 1
ATOM 614 O O . ASN A 1 86 ? -14.710 -5.680 21.836 1.00 92.12 86 ASN A O 1
ATOM 618 N N . SER A 1 87 ? -14.424 -4.997 19.725 1.00 90.88 87 SER A N 1
ATOM 619 C CA . SER A 1 87 ? -15.706 -4.274 19.656 1.00 90.88 87 SER A CA 1
ATOM 620 C C . SER A 1 87 ? -16.914 -5.216 19.610 1.00 90.88 87 SER A C 1
ATOM 622 O O . SER A 1 87 ? -17.957 -4.882 20.176 1.00 90.88 87 SER A O 1
ATOM 624 N N . ARG A 1 88 ? -16.767 -6.406 19.005 1.00 90.94 88 ARG A N 1
ATOM 625 C CA . ARG A 1 88 ? -17.791 -7.460 19.005 1.00 90.94 88 ARG A CA 1
ATOM 626 C C . ARG A 1 88 ? -18.024 -8.029 20.405 1.00 90.94 88 ARG A C 1
ATOM 628 O O . ARG A 1 88 ? -19.173 -8.107 20.827 1.00 90.94 88 ARG A O 1
ATOM 635 N N . GLU A 1 89 ? -16.957 -8.382 21.122 1.00 87.75 89 GLU A N 1
ATOM 636 C CA . GLU A 1 89 ? -17.045 -8.950 22.479 1.00 87.75 89 GLU A CA 1
ATOM 637 C C . GLU A 1 89 ? -17.594 -7.946 23.505 1.00 87.75 89 GLU A C 1
ATOM 639 O O . GLU A 1 89 ? -18.308 -8.319 24.429 1.00 87.75 89 GLU A O 1
ATOM 644 N N . ASN A 1 90 ? -17.308 -6.654 23.328 1.00 83.00 90 ASN A N 1
ATOM 645 C CA . ASN A 1 90 ? -17.740 -5.605 24.255 1.00 83.00 90 ASN A CA 1
ATOM 646 C C . ASN A 1 90 ? -19.116 -4.999 23.950 1.00 83.00 90 ASN A C 1
ATOM 648 O O . ASN A 1 90 ? -19.475 -3.996 24.563 1.00 83.00 90 ASN A O 1
ATOM 652 N N . ALA A 1 91 ? -19.862 -5.555 22.988 1.00 71.12 91 ALA A N 1
ATOM 653 C CA . ALA A 1 91 ? -21.195 -5.093 22.586 1.00 71.12 91 ALA A CA 1
ATOM 654 C C . ALA A 1 91 ? -21.306 -3.572 22.313 1.00 71.12 91 ALA A C 1
ATOM 656 O O . ALA A 1 91 ? -22.392 -3.006 22.424 1.00 71.12 91 ALA A O 1
ATOM 657 N N . ARG A 1 92 ? -20.204 -2.899 21.936 1.00 65.56 92 ARG A N 1
ATOM 658 C CA . ARG A 1 92 ? -20.165 -1.429 21.801 1.00 65.56 92 ARG A CA 1
ATOM 659 C C . ARG A 1 92 ? -21.078 -0.913 20.690 1.00 65.56 92 ARG A C 1
ATOM 661 O O . ARG A 1 92 ? -21.736 0.101 20.864 1.00 65.56 92 ARG A O 1
ATOM 668 N N . SER A 1 93 ? -21.132 -1.618 19.558 1.00 76.69 93 SER A N 1
ATOM 669 C CA . SER A 1 93 ? -22.068 -1.355 18.458 1.00 76.69 93 SER A CA 1
ATOM 670 C C . SER A 1 93 ? -21.965 -2.451 17.397 1.00 76.69 93 SER A C 1
ATOM 672 O O . SER A 1 93 ? -20.869 -2.882 17.026 1.00 76.69 93 SER A O 1
ATOM 674 N N . ALA A 1 94 ? -23.110 -2.883 16.857 1.00 82.19 94 ALA A N 1
ATOM 675 C CA . ALA A 1 94 ? -23.162 -3.861 15.769 1.00 82.19 94 ALA A CA 1
ATOM 676 C C . ALA A 1 94 ? -22.567 -3.335 14.449 1.00 82.19 94 ALA A C 1
ATOM 678 O O . ALA A 1 94 ? -22.240 -4.135 13.572 1.00 82.19 94 ALA A O 1
ATOM 679 N N . LEU A 1 95 ? -22.453 -2.012 14.291 1.00 90.12 95 LEU A N 1
ATOM 680 C CA . LEU A 1 95 ? -21.859 -1.382 13.115 1.00 90.12 95 LEU A CA 1
ATOM 681 C C . LEU A 1 95 ? -20.335 -1.271 13.253 1.00 90.12 95 LEU A C 1
ATOM 683 O O . LEU A 1 95 ? -19.620 -1.596 12.311 1.00 90.12 95 LEU A O 1
ATOM 687 N N . THR A 1 96 ? -19.829 -0.899 14.430 1.00 92.62 96 THR A N 1
ATOM 688 C CA . THR A 1 96 ? -18.394 -0.663 14.660 1.00 92.62 96 THR A CA 1
ATOM 689 C C . THR A 1 96 ? -17.531 -1.879 14.344 1.00 92.62 96 THR A C 1
ATOM 691 O O . THR A 1 96 ? -16.547 -1.766 13.611 1.00 92.62 96 THR A O 1
ATOM 694 N N . TRP A 1 97 ? -17.902 -3.063 14.842 1.00 93.81 97 TRP A N 1
ATOM 695 C CA . TRP A 1 97 ? -17.102 -4.264 14.585 1.00 93.81 97 TRP A CA 1
ATOM 696 C C . TRP A 1 97 ? -17.100 -4.638 13.099 1.00 93.81 97 TRP A C 1
ATOM 698 O O . TRP A 1 97 ? -16.081 -5.102 12.590 1.00 93.81 97 TRP A O 1
ATOM 708 N N . LYS A 1 98 ? -18.209 -4.389 12.383 1.00 96.00 98 LYS A N 1
ATOM 709 C CA . LYS A 1 98 ? -18.311 -4.612 10.933 1.00 96.00 98 LYS A CA 1
ATOM 710 C C . LYS A 1 98 ? -17.426 -3.644 10.158 1.00 96.00 98 LYS A C 1
ATOM 712 O O . LYS A 1 98 ? -16.809 -4.061 9.184 1.00 96.00 98 LYS A O 1
ATOM 717 N N . LEU A 1 99 ? -17.336 -2.385 10.589 1.00 96.75 99 LEU A N 1
ATOM 718 C CA . LEU A 1 99 ? -16.454 -1.393 9.974 1.00 96.75 99 LEU A CA 1
ATOM 719 C C . LEU A 1 99 ? -14.977 -1.778 10.148 1.00 96.75 99 LEU A C 1
ATOM 721 O O . LEU A 1 99 ? -14.240 -1.789 9.165 1.00 96.75 99 LEU A O 1
ATOM 725 N N . TYR A 1 100 ? -14.553 -2.181 11.353 1.00 97.19 100 TYR A N 1
ATOM 726 C CA . TYR A 1 100 ? -13.184 -2.671 11.569 1.00 97.19 100 TYR A CA 1
ATOM 727 C C . TYR A 1 100 ? -12.899 -3.984 10.825 1.00 97.19 100 TYR A C 1
ATOM 729 O O . TYR A 1 100 ? -11.827 -4.133 10.242 1.00 97.19 100 TYR A O 1
ATOM 737 N N . ALA A 1 101 ? -13.855 -4.916 10.775 1.00 97.38 101 ALA A N 1
ATOM 738 C CA . ALA A 1 101 ? -13.716 -6.146 9.994 1.00 97.38 101 ALA A CA 1
ATOM 739 C C . ALA A 1 101 ? -13.603 -5.850 8.488 1.00 97.38 101 ALA A C 1
ATOM 741 O O . ALA A 1 101 ? -12.758 -6.426 7.804 1.00 97.38 101 ALA A O 1
ATOM 742 N N . GLY A 1 102 ? -14.408 -4.912 7.983 1.00 97.94 102 GLY A N 1
ATOM 743 C CA . GLY A 1 102 ? -14.330 -4.420 6.610 1.00 97.94 102 GLY A CA 1
ATOM 744 C C . GLY A 1 102 ? -12.986 -3.758 6.307 1.00 97.94 102 GLY A C 1
ATOM 745 O O . GLY A 1 102 ? -12.403 -4.025 5.261 1.00 97.94 102 GLY A O 1
ATOM 746 N N . ALA A 1 103 ? -12.446 -2.970 7.241 1.00 98.00 103 ALA A N 1
ATOM 747 C CA . ALA A 1 103 ? -11.119 -2.372 7.109 1.00 98.00 103 ALA A CA 1
ATOM 748 C C . ALA A 1 103 ? -10.006 -3.432 7.041 1.00 98.00 103 ALA A C 1
ATOM 750 O O . ALA A 1 103 ? -9.137 -3.360 6.171 1.00 98.00 103 ALA A O 1
ATOM 751 N N . ALA A 1 104 ? -10.058 -4.455 7.902 1.00 98.12 104 ALA A N 1
ATOM 752 C CA . ALA A 1 104 ? -9.114 -5.572 7.866 1.00 98.12 104 ALA A CA 1
ATOM 753 C C . ALA A 1 104 ? -9.188 -6.339 6.534 1.00 98.12 104 ALA A C 1
ATOM 755 O O . ALA A 1 104 ? -8.155 -6.630 5.932 1.00 98.12 104 ALA A O 1
ATOM 756 N N . ALA A 1 105 ? -10.400 -6.616 6.041 1.00 98.00 105 ALA A N 1
ATOM 757 C CA . ALA A 1 105 ? -10.610 -7.282 4.757 1.00 98.00 105 ALA A CA 1
ATOM 758 C C . ALA A 1 105 ? -10.105 -6.438 3.573 1.00 98.00 105 ALA A C 1
ATOM 760 O O . ALA A 1 105 ? -9.459 -6.971 2.670 1.00 98.00 105 ALA A O 1
ATOM 761 N N . ALA A 1 106 ? -10.339 -5.123 3.595 1.00 97.69 106 ALA A N 1
ATOM 762 C CA . ALA A 1 106 ? -9.857 -4.200 2.571 1.00 97.69 106 ALA A CA 1
ATOM 763 C C . ALA A 1 106 ? -8.320 -4.157 2.520 1.00 97.69 106 ALA A C 1
ATOM 765 O O . ALA A 1 106 ? -7.752 -4.273 1.435 1.00 97.69 106 ALA A O 1
ATOM 766 N N . MET A 1 107 ? -7.638 -4.095 3.670 1.00 96.56 107 MET A N 1
ATOM 767 C CA . MET A 1 107 ? -6.174 -4.223 3.721 1.00 96.56 107 MET A CA 1
ATOM 768 C C . MET A 1 107 ? -5.702 -5.590 3.223 1.00 96.56 107 MET A C 1
ATOM 770 O O . MET A 1 107 ? -4.772 -5.669 2.426 1.00 96.56 107 MET A O 1
ATOM 774 N N . PHE A 1 108 ? -6.345 -6.675 3.660 1.00 95.94 108 PHE A N 1
ATOM 775 C CA . PHE A 1 108 ? -5.949 -8.029 3.276 1.00 95.94 108 PHE A CA 1
ATOM 776 C C . PHE A 1 108 ? -6.074 -8.265 1.766 1.00 95.94 108 PHE A C 1
ATOM 778 O O . PHE A 1 108 ? -5.223 -8.936 1.188 1.00 95.94 108 PHE A O 1
ATOM 785 N N . SER A 1 109 ? -7.076 -7.665 1.110 1.00 93.38 109 SER A N 1
ATOM 786 C CA . SER A 1 109 ? -7.298 -7.780 -0.341 1.00 93.38 109 SER A CA 1
ATOM 787 C C . SER A 1 109 ? -6.109 -7.317 -1.199 1.00 93.38 109 SER A C 1
ATOM 789 O O . SER A 1 109 ? -5.953 -7.758 -2.338 1.00 93.38 109 SER A O 1
ATOM 791 N N . VAL A 1 110 ? -5.225 -6.487 -0.638 1.00 92.12 110 VAL A N 1
ATOM 792 C CA . VAL A 1 110 ? -4.017 -5.989 -1.303 1.00 92.12 110 VAL A CA 1
ATOM 793 C C . VAL A 1 110 ? -3.013 -7.107 -1.583 1.00 92.12 110 VAL A C 1
ATOM 795 O O . VAL A 1 110 ? -2.376 -7.118 -2.637 1.00 92.12 110 VAL A O 1
ATOM 798 N N . ILE A 1 111 ? -2.887 -8.075 -0.675 1.00 90.94 111 ILE A N 1
ATOM 799 C CA . ILE A 1 111 ? -1.912 -9.164 -0.792 1.00 90.94 111 ILE A CA 1
ATOM 800 C C . ILE A 1 111 ? -2.174 -10.015 -2.047 1.00 90.94 111 ILE A C 1
ATOM 802 O O . ILE A 1 111 ? -1.285 -10.080 -2.898 1.00 90.94 111 ILE A O 1
ATOM 806 N N . PRO A 1 112 ? -3.364 -10.618 -2.253 1.00 90.88 112 PRO A N 1
ATOM 807 C CA . PRO A 1 112 ? -3.617 -11.390 -3.466 1.00 90.88 112 PRO A CA 1
ATOM 808 C C . PRO A 1 112 ? -3.551 -10.522 -4.731 1.00 90.88 112 PRO A C 1
ATOM 810 O O . PRO A 1 112 ? -3.062 -10.997 -5.755 1.00 90.88 112 PRO A O 1
ATOM 813 N N . TRP A 1 113 ? -3.958 -9.246 -4.667 1.00 90.75 113 TRP A N 1
ATOM 814 C CA . TRP A 1 113 ? -3.838 -8.324 -5.803 1.00 90.75 113 TRP A CA 1
ATOM 815 C C . TRP A 1 113 ? -2.383 -8.172 -6.263 1.00 90.75 113 TRP A C 1
ATOM 817 O O . TRP A 1 113 ? -2.080 -8.289 -7.452 1.00 90.75 113 TRP A O 1
ATOM 827 N N . THR A 1 114 ? -1.466 -7.963 -5.317 1.00 88.38 114 THR A N 1
ATOM 828 C CA . THR A 1 114 ? -0.040 -7.797 -5.627 1.00 88.38 114 THR A CA 1
ATOM 829 C C . THR A 1 114 ? 0.591 -9.070 -6.184 1.00 88.38 114 THR A C 1
ATOM 831 O O . THR A 1 114 ? 1.257 -9.005 -7.216 1.00 88.38 114 THR A O 1
ATOM 834 N N . LEU A 1 115 ? 0.340 -10.222 -5.556 1.00 88.50 115 LEU A N 1
ATOM 835 C CA . LEU A 1 115 ? 0.980 -11.489 -5.921 1.00 88.50 115 LEU A CA 1
ATOM 836 C C . LEU A 1 115 ? 0.483 -12.068 -7.251 1.00 88.50 115 LEU A C 1
ATOM 838 O O . LEU A 1 115 ? 1.240 -12.745 -7.939 1.00 88.50 115 LEU A O 1
ATOM 842 N N . VAL A 1 116 ? -0.777 -11.829 -7.621 1.00 89.69 116 VAL A N 1
ATOM 843 C CA . VAL A 1 116 ? -1.363 -12.439 -8.826 1.00 89.69 116 VAL A CA 1
ATOM 844 C C . VAL A 1 116 ? -1.251 -11.522 -10.039 1.00 89.69 116 VAL A C 1
ATOM 846 O O . VAL A 1 116 ? -0.915 -11.980 -11.130 1.00 89.69 116 VAL A O 1
ATOM 849 N N . LEU A 1 117 ? -1.540 -10.229 -9.875 1.00 87.75 117 LEU A N 1
ATOM 850 C CA . LEU A 1 117 ? -1.743 -9.337 -11.021 1.00 87.75 117 LEU A CA 1
ATOM 851 C C . LEU A 1 117 ? -0.527 -8.475 -11.340 1.00 87.75 117 LEU A C 1
ATOM 853 O O . LEU A 1 117 ? -0.293 -8.180 -12.512 1.00 87.75 117 LEU A O 1
ATOM 857 N N . MET A 1 118 ? 0.242 -8.079 -10.326 1.00 89.12 118 MET A N 1
ATOM 858 C CA . MET A 1 118 ? 1.390 -7.181 -10.508 1.00 89.12 118 MET A CA 1
ATOM 859 C C . MET A 1 118 ? 2.707 -7.937 -10.711 1.00 89.12 118 MET A C 1
ATOM 861 O O . MET A 1 118 ? 3.617 -7.419 -11.360 1.00 89.12 118 MET A O 1
ATOM 865 N N . GLU A 1 119 ? 2.795 -9.169 -10.205 1.00 89.00 119 GLU A N 1
ATOM 866 C CA . GLU A 1 119 ? 4.027 -9.960 -10.150 1.00 89.00 119 GLU A CA 1
ATOM 867 C C . GLU A 1 119 ? 4.687 -10.144 -11.525 1.00 89.00 119 GLU A C 1
ATOM 869 O O . GLU A 1 119 ? 5.887 -9.924 -11.661 1.00 89.00 119 GLU A O 1
ATOM 874 N N . GLN A 1 120 ? 3.922 -10.458 -12.576 1.00 86.56 120 GLN A N 1
ATOM 875 C CA . GLN A 1 120 ? 4.494 -10.708 -13.908 1.00 86.56 120 GLN A CA 1
ATOM 876 C C . GLN A 1 120 ? 5.200 -9.476 -14.495 1.00 86.56 120 GLN A C 1
ATOM 878 O O . GLN A 1 120 ? 6.308 -9.582 -15.023 1.00 86.56 120 GLN A O 1
ATOM 883 N N . ALA A 1 121 ? 4.567 -8.301 -14.415 1.00 89.69 121 ALA A N 1
ATOM 884 C CA . ALA A 1 121 ? 5.151 -7.055 -14.914 1.00 89.69 121 ALA A CA 1
ATOM 885 C C . ALA A 1 121 ? 6.363 -6.645 -14.068 1.00 89.69 121 ALA A C 1
ATOM 887 O O . ALA A 1 121 ? 7.391 -6.232 -14.603 1.00 89.69 121 ALA A O 1
ATOM 888 N N . THR A 1 122 ? 6.265 -6.822 -12.750 1.00 92.88 122 THR A N 1
ATOM 889 C CA . THR A 1 122 ? 7.371 -6.587 -11.824 1.00 92.88 122 THR A CA 1
ATOM 890 C C . THR A 1 122 ? 8.577 -7.464 -12.140 1.00 92.88 122 THR A C 1
ATOM 892 O O . THR A 1 122 ? 9.679 -6.937 -12.251 1.00 92.88 122 THR A O 1
ATOM 895 N N . GLN A 1 123 ? 8.395 -8.775 -12.295 1.00 93.50 123 GLN A N 1
ATOM 896 C CA . GLN A 1 123 ? 9.502 -9.699 -12.531 1.00 93.50 123 GLN A CA 1
ATOM 897 C C . GLN A 1 123 ? 10.248 -9.361 -13.818 1.00 93.50 123 GLN A C 1
ATOM 899 O O . GLN A 1 123 ? 11.471 -9.312 -13.802 1.00 93.50 123 GLN A O 1
ATOM 904 N N . LYS A 1 124 ? 9.531 -9.040 -14.901 1.00 91.38 124 LYS A N 1
ATOM 905 C CA . LYS A 1 124 ? 10.149 -8.638 -16.173 1.00 91.38 124 LYS A CA 1
ATOM 906 C C . LYS A 1 124 ? 10.977 -7.359 -16.043 1.00 91.38 124 LYS A C 1
ATOM 908 O O . LYS A 1 124 ? 12.103 -7.314 -16.526 1.00 91.38 124 LYS A O 1
ATOM 913 N N . LEU A 1 125 ? 10.449 -6.340 -15.362 1.00 92.50 125 LEU A N 1
ATOM 914 C CA . LEU A 1 125 ? 11.170 -5.082 -15.134 1.00 92.50 125 LEU A CA 1
ATOM 915 C C . LEU A 1 125 ? 12.395 -5.278 -14.231 1.00 92.50 125 LEU A C 1
ATOM 917 O O . LEU A 1 125 ? 13.448 -4.710 -14.491 1.00 92.50 125 LEU A O 1
ATOM 921 N N . VAL A 1 126 ? 12.282 -6.102 -13.189 1.00 93.94 126 VAL A N 1
ATOM 922 C CA . VAL A 1 126 ? 13.405 -6.393 -12.285 1.00 93.94 126 VAL A CA 1
ATOM 923 C C . VAL A 1 126 ? 14.474 -7.240 -12.979 1.00 93.94 126 VAL A C 1
ATOM 925 O O . VAL A 1 126 ? 15.654 -6.958 -12.817 1.00 93.94 126 VAL A O 1
ATOM 928 N N . GLN A 1 127 ? 14.086 -8.224 -13.792 1.00 92.50 127 GLN A N 1
ATOM 929 C CA . GLN A 1 127 ? 15.028 -9.016 -14.588 1.00 92.50 127 GLN A CA 1
ATOM 930 C C . GLN A 1 127 ? 15.796 -8.141 -15.580 1.00 92.50 127 GLN A C 1
ATOM 932 O O . GLN A 1 127 ? 17.011 -8.262 -15.673 1.00 92.50 127 GLN A O 1
ATOM 937 N N . LEU A 1 128 ? 15.112 -7.219 -16.266 1.00 89.81 128 LEU A N 1
ATOM 938 C CA . LEU A 1 128 ? 15.770 -6.265 -17.161 1.00 89.81 128 LEU A CA 1
ATOM 939 C C . LEU A 1 128 ? 16.726 -5.328 -16.406 1.00 89.81 128 LEU A C 1
ATOM 941 O O . LEU A 1 128 ? 17.798 -5.002 -16.907 1.00 89.81 128 LEU A O 1
ATOM 945 N N . ALA A 1 129 ? 16.363 -4.914 -15.191 1.00 90.38 129 ALA A N 1
ATOM 946 C CA . ALA A 1 129 ? 17.216 -4.079 -14.350 1.00 90.38 129 ALA A CA 1
ATOM 947 C C . ALA A 1 129 ? 18.508 -4.784 -13.905 1.00 90.38 129 ALA A C 1
ATOM 949 O O . ALA A 1 129 ? 19.544 -4.131 -13.794 1.00 90.38 129 ALA A O 1
ATOM 950 N N . ASP A 1 130 ? 18.424 -6.088 -13.629 1.00 91.19 130 ASP A N 1
ATOM 951 C CA . ASP A 1 130 ? 19.544 -6.912 -13.164 1.00 91.19 130 ASP A CA 1
ATOM 952 C C . ASP A 1 130 ? 20.365 -7.519 -14.318 1.00 91.19 130 ASP A C 1
ATOM 954 O O . ASP A 1 130 ? 21.434 -8.085 -14.078 1.00 91.19 130 ASP A O 1
ATOM 958 N N . ALA A 1 131 ? 19.884 -7.419 -15.562 1.00 86.81 131 ALA A N 1
ATOM 959 C CA . ALA A 1 131 ? 20.631 -7.849 -16.736 1.00 86.81 131 ALA A CA 1
ATOM 960 C C . ALA A 1 131 ? 21.939 -7.042 -16.874 1.00 86.81 131 ALA A C 1
ATOM 962 O O . ALA A 1 131 ? 21.987 -5.878 -16.457 1.00 86.81 131 ALA A O 1
ATOM 963 N N . PRO A 1 132 ? 23.002 -7.620 -17.467 1.00 80.44 132 PRO A N 1
ATOM 964 C CA . PRO A 1 132 ? 24.214 -6.875 -17.792 1.00 80.44 132 PRO A CA 1
ATOM 965 C C . PRO A 1 132 ? 23.885 -5.600 -18.583 1.00 80.44 132 PRO A C 1
ATOM 967 O O . PRO A 1 132 ? 22.896 -5.594 -19.323 1.00 80.44 132 PRO A O 1
ATOM 970 N N . PRO A 1 133 ? 24.668 -4.515 -18.442 1.00 71.81 133 PRO A N 1
ATOM 971 C CA . PRO A 1 133 ? 24.455 -3.304 -19.222 1.00 71.81 133 PRO A CA 1
ATOM 972 C C . PRO A 1 133 ? 24.362 -3.650 -20.707 1.00 71.81 133 PRO A C 1
ATOM 974 O O . PRO A 1 133 ? 25.232 -4.357 -21.220 1.00 71.81 133 PRO A O 1
ATOM 977 N N . HIS A 1 134 ? 23.325 -3.163 -21.390 1.00 62.34 134 HIS A N 1
ATOM 978 C CA . HIS A 1 134 ? 23.285 -3.193 -22.844 1.00 62.34 134 HIS A CA 1
ATOM 979 C C . HIS A 1 134 ? 24.465 -2.362 -23.354 1.00 62.34 134 HIS A C 1
ATOM 981 O O . HIS A 1 134 ? 24.406 -1.136 -23.447 1.00 62.34 134 HIS A O 1
ATOM 987 N N . HIS A 1 135 ? 25.570 -3.042 -23.643 1.00 54.00 135 HIS A N 1
ATOM 988 C CA . HIS A 1 135 ? 26.586 -2.528 -24.533 1.00 54.00 135 HIS A CA 1
ATOM 989 C C . HIS A 1 135 ? 25.963 -2.622 -25.922 1.00 54.00 135 HIS A C 1
ATOM 991 O O . HIS A 1 135 ? 25.660 -3.742 -26.337 1.00 54.00 135 HIS A O 1
ATOM 997 N N . PRO A 1 136 ? 25.698 -1.505 -26.622 1.00 51.16 136 PRO A N 1
ATOM 998 C CA . PRO A 1 136 ? 25.330 -1.609 -28.021 1.00 51.16 136 PRO A CA 1
ATOM 999 C C . PRO A 1 136 ? 26.444 -2.415 -28.685 1.00 51.16 136 PRO A C 1
ATOM 1001 O O . PRO A 1 136 ? 27.615 -2.032 -28.596 1.00 51.16 136 PRO A O 1
ATOM 1004 N N . GLU A 1 137 ? 26.108 -3.569 -29.261 1.00 44.22 137 GLU A N 1
ATOM 1005 C CA . GLU A 1 137 ? 27.030 -4.242 -30.159 1.00 44.22 137 GLU A CA 1
ATOM 1006 C C . GLU A 1 137 ? 27.316 -3.233 -31.262 1.00 44.22 137 GLU A C 1
ATOM 1008 O O . GLU A 1 137 ? 26.501 -2.982 -32.150 1.00 44.22 137 GLU A O 1
ATOM 1013 N N . VAL A 1 138 ? 28.485 -2.604 -31.185 1.00 48.47 138 VAL A N 1
ATOM 1014 C CA . VAL A 1 138 ? 29.072 -1.948 -32.336 1.00 48.47 138 VAL A CA 1
ATOM 1015 C C . VAL A 1 138 ? 29.420 -3.093 -33.272 1.00 48.47 138 VAL A C 1
ATOM 1017 O O . VAL A 1 138 ? 30.543 -3.592 -33.255 1.00 48.47 138 VAL A O 1
ATOM 1020 N N . LYS A 1 139 ? 28.450 -3.552 -34.070 1.00 39.97 139 LYS A N 1
ATOM 1021 C CA . LYS A 1 139 ? 28.764 -4.259 -35.307 1.00 39.97 139 LYS A CA 1
ATOM 1022 C C . LYS A 1 139 ? 29.676 -3.283 -36.053 1.00 39.97 139 LYS A C 1
ATOM 1024 O O . LYS A 1 139 ? 29.231 -2.169 -36.337 1.00 39.97 139 LYS A O 1
ATOM 1029 N N . PRO A 1 140 ? 30.962 -3.596 -36.288 1.00 40.06 140 PRO A N 1
ATOM 1030 C CA . PRO A 1 140 ? 31.818 -2.705 -37.042 1.00 40.06 140 PRO A CA 1
ATOM 1031 C C . PRO A 1 140 ? 31.294 -2.735 -38.473 1.00 40.06 140 PRO A C 1
ATOM 1033 O O . PRO A 1 140 ? 31.672 -3.585 -39.273 1.00 40.06 140 PRO A O 1
ATOM 1036 N N . THR A 1 141 ? 30.381 -1.828 -38.806 1.00 47.53 141 THR A N 1
ATOM 1037 C CA . THR A 1 141 ? 29.901 -1.637 -40.173 1.00 47.53 141 THR A CA 1
ATOM 1038 C C . THR A 1 141 ? 30.949 -0.855 -40.949 1.00 47.53 141 THR A C 1
ATOM 1040 O O . THR A 1 141 ? 30.685 0.234 -41.433 1.00 47.53 141 THR A O 1
ATOM 1043 N N . LEU A 1 142 ? 32.170 -1.379 -41.010 1.00 47.22 142 LEU A N 1
ATOM 1044 C CA . LEU A 1 142 ? 33.236 -0.928 -41.893 1.00 47.22 142 LEU A CA 1
ATOM 1045 C C . LEU A 1 142 ? 34.112 -2.137 -42.237 1.00 47.22 142 LEU A C 1
ATOM 1047 O O . LEU A 1 142 ? 35.293 -2.190 -41.897 1.00 47.22 142 LEU A O 1
ATOM 1051 N N . GLU A 1 143 ? 33.551 -3.103 -42.969 1.00 40.75 143 GLU A N 1
ATOM 1052 C CA . GLU A 1 143 ? 34.387 -3.824 -43.925 1.00 40.75 143 GLU A CA 1
ATOM 1053 C C . GLU A 1 143 ? 34.727 -2.815 -45.028 1.00 40.75 143 GLU A C 1
ATOM 1055 O O . GLU A 1 143 ? 33.995 -2.608 -45.996 1.00 40.75 143 GLU A O 1
ATOM 1060 N N . HIS A 1 144 ? 35.810 -2.072 -44.805 1.00 39.47 144 HIS A N 1
ATOM 1061 C CA . HIS A 1 144 ? 36.384 -1.195 -45.804 1.00 39.47 144 HIS A CA 1
ATOM 1062 C C . HIS A 1 144 ? 36.873 -2.092 -46.938 1.00 39.47 144 HIS A C 1
ATOM 1064 O O . HIS A 1 144 ? 37.977 -2.628 -46.886 1.00 39.47 144 HIS A O 1
ATOM 1070 N N . LYS A 1 145 ? 36.045 -2.271 -47.969 1.00 39.34 145 LYS A N 1
ATOM 1071 C CA . LYS A 1 145 ? 36.491 -2.818 -49.248 1.00 39.34 145 LYS A CA 1
ATOM 1072 C C . LYS A 1 145 ? 37.636 -1.917 -49.723 1.00 39.34 145 LYS A C 1
ATOM 1074 O O . LYS A 1 145 ? 37.392 -0.728 -49.949 1.00 39.34 145 LYS A O 1
ATOM 1079 N N . PRO A 1 146 ? 38.885 -2.401 -49.825 1.00 36.91 146 PRO A N 1
ATOM 1080 C CA . PRO A 1 146 ? 39.913 -1.624 -50.479 1.00 36.91 146 PRO A CA 1
ATOM 1081 C C . PRO A 1 146 ? 39.558 -1.649 -51.962 1.00 36.91 146 PRO A C 1
ATOM 1083 O O . PRO A 1 146 ? 39.557 -2.708 -52.595 1.00 36.91 146 PRO A O 1
ATOM 1086 N N . GLU A 1 147 ? 39.231 -0.493 -52.528 1.00 43.12 147 GLU A N 1
ATOM 1087 C CA . GLU A 1 147 ? 39.363 -0.316 -53.966 1.00 43.12 147 GLU A CA 1
ATOM 1088 C C . GLU A 1 147 ? 40.854 -0.388 -54.301 1.00 43.12 147 GLU A C 1
ATOM 1090 O O . GLU A 1 147 ? 41.586 0.593 -54.216 1.00 43.12 147 GLU A O 1
ATOM 1095 N N . ALA A 1 148 ? 41.317 -1.587 -54.642 1.00 37.44 148 ALA A N 1
ATOM 1096 C CA . ALA A 1 148 ? 42.611 -1.797 -55.260 1.00 37.44 148 ALA A CA 1
ATOM 1097 C C . ALA A 1 148 ? 42.369 -2.394 -56.646 1.00 37.44 148 ALA A C 1
ATOM 1099 O O . ALA A 1 148 ? 42.078 -3.579 -56.806 1.00 37.44 148 ALA A O 1
ATOM 1100 N N . GLY A 1 149 ? 42.475 -1.543 -57.666 1.00 35.88 149 GLY A N 1
ATOM 1101 C CA . GLY A 1 149 ? 42.767 -2.017 -59.008 1.00 35.88 149 GLY A CA 1
ATOM 1102 C C . GLY A 1 149 ? 44.113 -2.748 -59.014 1.00 35.88 149 GLY A C 1
ATOM 1103 O O . GLY A 1 149 ? 45.067 -2.292 -58.388 1.00 35.88 149 GLY A O 1
ATOM 1104 N N . GLY A 1 150 ? 44.188 -3.865 -59.741 1.00 32.00 150 GLY A N 1
ATOM 1105 C CA . GLY A 1 150 ? 45.459 -4.517 -60.071 1.00 32.00 150 GLY A CA 1
ATOM 1106 C C . GLY A 1 150 ? 45.473 -6.037 -59.916 1.00 32.00 150 GLY A C 1
ATOM 1107 O O . GLY A 1 150 ? 45.927 -6.551 -58.906 1.00 32.00 150 GLY A O 1
ATOM 1108 N N . SER A 1 151 ? 45.020 -6.731 -60.965 1.00 38.19 151 SER A N 1
ATOM 1109 C CA . SER A 1 151 ? 45.568 -7.989 -61.517 1.00 38.19 151 SER A CA 1
ATOM 1110 C C . SER A 1 151 ? 46.177 -9.054 -60.579 1.00 38.19 151 SER A C 1
ATOM 1112 O O . SER A 1 151 ? 47.310 -8.903 -60.125 1.00 38.19 151 SER A O 1
ATOM 1114 N N . GLY A 1 152 ? 45.537 -10.232 -60.503 1.00 32.91 152 GLY A N 1
ATOM 1115 C CA . GLY A 1 152 ? 46.237 -11.476 -60.148 1.00 32.91 152 GLY A CA 1
ATOM 1116 C C . GLY A 1 152 ? 45.363 -12.673 -59.745 1.00 32.91 152 GLY A C 1
ATOM 1117 O O . GLY A 1 152 ? 45.102 -12.854 -58.570 1.00 32.91 152 GLY A O 1
ATOM 1118 N N . GLY A 1 153 ? 45.006 -13.534 -60.709 1.00 34.69 153 GLY A N 1
ATOM 1119 C CA . GLY A 1 153 ? 45.067 -14.999 -60.542 1.00 34.69 153 GLY A CA 1
ATOM 1120 C C . GLY A 1 153 ? 43.953 -15.787 -59.818 1.00 34.69 153 GLY A C 1
ATOM 1121 O O . GLY A 1 153 ? 43.961 -15.904 -58.603 1.00 34.69 153 GLY A O 1
ATOM 1122 N N . LEU A 1 154 ? 43.186 -16.522 -60.645 1.00 39.97 154 LEU A N 1
ATOM 1123 C CA . LEU A 1 154 ? 42.778 -17.946 -60.523 1.00 39.97 154 LEU A CA 1
ATOM 1124 C C . LEU A 1 154 ? 41.491 -18.376 -59.767 1.00 39.97 154 LEU A C 1
ATOM 1126 O O . LEU A 1 154 ? 41.432 -18.436 -58.549 1.00 39.97 154 LEU A O 1
ATOM 1130 N N . LEU A 1 155 ? 40.522 -18.781 -60.609 1.00 41.84 155 LEU A N 1
ATOM 1131 C CA . LEU A 1 155 ? 39.569 -19.915 -60.600 1.00 41.84 155 LEU A CA 1
ATOM 1132 C C . LEU A 1 155 ? 38.996 -20.540 -59.300 1.00 41.84 155 LEU A C 1
ATOM 1134 O O . LEU A 1 155 ? 39.682 -20.885 -58.349 1.00 41.84 155 LEU A O 1
ATOM 1138 N N . SER A 1 156 ? 37.691 -20.807 -59.409 1.00 45.44 156 SER A N 1
ATOM 1139 C CA . SER A 1 156 ? 36.654 -21.265 -58.471 1.00 45.44 156 SER A CA 1
ATOM 1140 C C . SER A 1 156 ? 36.577 -22.779 -58.193 1.00 45.44 156 SER A C 1
ATOM 1142 O O . SER A 1 156 ? 37.050 -23.582 -58.991 1.00 45.44 156 SER A O 1
ATOM 1144 N N . VAL A 1 157 ? 35.834 -23.175 -57.139 1.00 38.66 157 VAL A N 1
ATOM 1145 C CA . VAL A 1 157 ? 35.174 -24.501 -57.045 1.00 38.66 157 VAL A CA 1
ATOM 1146 C C . VAL A 1 157 ? 33.758 -24.382 -56.440 1.00 38.66 157 VAL A C 1
ATOM 1148 O O . VAL A 1 157 ? 33.622 -23.983 -55.285 1.00 38.66 157 VAL A O 1
ATOM 1151 N N . PRO A 1 158 ? 32.698 -24.753 -57.184 1.00 36.94 158 PRO A N 1
ATOM 1152 C CA . PRO A 1 158 ? 31.344 -24.965 -56.672 1.00 36.94 158 PRO A CA 1
ATOM 1153 C C . PRO A 1 158 ? 31.098 -26.435 -56.284 1.00 36.94 158 PRO A C 1
ATOM 1155 O O . PRO A 1 158 ? 31.436 -27.341 -57.041 1.00 36.94 158 PRO A O 1
ATOM 1158 N N . GLY A 1 159 ? 30.404 -26.651 -55.161 1.00 37.66 159 GLY A N 1
ATOM 1159 C CA . GLY A 1 159 ? 29.713 -27.905 -54.840 1.00 37.66 159 GLY A CA 1
ATOM 1160 C C . GLY A 1 159 ? 30.454 -28.859 -53.900 1.00 37.66 159 GLY A C 1
ATOM 1161 O O . GLY A 1 159 ? 31.308 -29.631 -54.324 1.00 37.66 159 GLY A O 1
ATOM 1162 N N . GLN A 1 160 ? 30.022 -28.912 -52.638 1.00 30.25 160 GLN A N 1
ATOM 1163 C CA . GLN A 1 160 ? 30.165 -30.120 -51.827 1.00 30.25 160 GLN A CA 1
ATOM 1164 C C . GLN A 1 160 ? 28.874 -30.343 -51.029 1.00 30.25 160 GLN A C 1
ATOM 1166 O O . GLN A 1 160 ? 28.511 -29.564 -50.153 1.00 30.25 160 GLN A O 1
ATOM 1171 N N . ASN A 1 161 ? 28.137 -31.378 -51.429 1.00 33.53 161 ASN A N 1
ATOM 1172 C CA . ASN A 1 161 ? 26.841 -31.758 -50.882 1.00 33.53 161 ASN A CA 1
ATOM 1173 C C . ASN A 1 161 ? 26.966 -32.415 -49.496 1.00 33.53 161 ASN A C 1
ATOM 1175 O O . ASN A 1 161 ? 27.818 -33.272 -49.294 1.00 33.53 161 ASN A O 1
ATOM 1179 N N . SER A 1 162 ? 26.004 -32.076 -48.634 1.00 38.31 162 SER A N 1
ATOM 1180 C CA . SER A 1 162 ? 25.248 -32.948 -47.719 1.00 38.31 162 SER A CA 1
ATOM 1181 C C . SER A 1 162 ? 25.992 -34.014 -46.899 1.00 38.31 162 SER A C 1
ATOM 1183 O O . SER A 1 162 ? 26.278 -35.105 -47.384 1.00 38.31 162 SER A O 1
ATOM 1185 N N . ALA A 1 163 ? 26.077 -33.776 -45.587 1.00 33.69 163 ALA A N 1
ATOM 1186 C CA . ALA A 1 163 ? 25.997 -34.827 -44.575 1.00 33.69 163 ALA A CA 1
ATOM 1187 C C . ALA A 1 163 ? 25.057 -34.365 -43.450 1.00 33.69 163 ALA A C 1
ATOM 1189 O O . ALA A 1 163 ? 25.289 -33.354 -42.791 1.00 33.69 163 ALA A O 1
ATOM 1190 N N . ALA A 1 164 ? 23.957 -35.096 -43.292 1.00 45.31 164 ALA A N 1
ATOM 1191 C CA . ALA A 1 164 ? 22.941 -34.888 -42.278 1.00 45.31 164 ALA A CA 1
ATOM 1192 C C . ALA A 1 164 ? 23.461 -35.291 -40.890 1.00 45.31 164 ALA A C 1
ATOM 1194 O O . ALA A 1 164 ? 23.782 -36.456 -40.669 1.00 45.31 164 ALA A O 1
ATOM 1195 N N . THR A 1 165 ? 23.441 -34.348 -39.949 1.00 34.69 165 THR A N 1
ATOM 1196 C CA . THR A 1 165 ? 23.455 -34.628 -38.509 1.00 34.69 165 THR A CA 1
ATOM 1197 C C . THR A 1 165 ? 22.413 -33.717 -37.879 1.00 34.69 165 THR A C 1
ATOM 1199 O O . THR A 1 165 ? 22.627 -32.518 -37.726 1.00 34.69 165 THR A O 1
ATOM 1202 N N . GLY A 1 166 ? 21.238 -34.283 -37.599 1.00 43.12 166 GLY A N 1
ATOM 1203 C CA . GLY A 1 166 ? 20.149 -33.592 -36.920 1.00 43.12 166 GLY A CA 1
ATOM 1204 C C . GLY A 1 166 ? 20.528 -33.305 -35.473 1.00 43.12 166 GLY A C 1
ATOM 1205 O O . GLY A 1 166 ? 20.372 -34.163 -34.608 1.00 43.12 166 GLY A O 1
ATOM 1206 N N . THR A 1 167 ? 21.008 -32.094 -35.225 1.00 33.72 167 THR A N 1
ATOM 1207 C CA . THR A 1 167 ? 21.111 -31.516 -33.888 1.00 33.72 167 THR A CA 1
ATOM 1208 C C . THR A 1 167 ? 19.913 -30.594 -33.715 1.00 33.72 167 THR A C 1
ATOM 1210 O O . THR A 1 167 ? 19.753 -29.642 -34.473 1.00 33.72 167 THR A O 1
ATOM 1213 N N . ILE A 1 168 ? 19.049 -30.899 -32.746 1.00 41.34 168 ILE A N 1
ATOM 1214 C CA . ILE A 1 168 ? 17.980 -29.996 -32.310 1.00 41.34 168 ILE A CA 1
ATOM 1215 C C . ILE A 1 168 ? 18.657 -28.700 -31.855 1.00 41.34 168 ILE A C 1
ATOM 1217 O O . ILE A 1 168 ? 19.432 -28.713 -30.898 1.00 41.34 168 ILE A O 1
ATOM 1221 N N . THR A 1 169 ? 18.410 -27.601 -32.562 1.00 42.78 169 THR A N 1
ATOM 1222 C CA . THR A 1 169 ? 18.883 -26.275 -32.166 1.00 42.78 169 THR A CA 1
ATOM 1223 C C . THR A 1 169 ? 18.202 -25.870 -30.851 1.00 42.78 169 THR A C 1
ATOM 1225 O O . THR A 1 169 ? 16.985 -26.042 -30.723 1.00 42.78 169 THR A O 1
ATOM 1228 N N . PRO A 1 170 ? 18.942 -25.367 -29.845 1.00 42.09 170 PRO A N 1
ATOM 1229 C CA . PRO A 1 170 ? 18.333 -24.756 -28.669 1.00 42.09 170 PRO A CA 1
ATOM 1230 C C . PRO A 1 170 ? 17.530 -23.531 -29.116 1.00 42.09 170 PRO A C 1
ATOM 1232 O O . PRO A 1 170 ? 17.960 -22.860 -30.049 1.00 42.09 170 PRO A O 1
ATOM 1235 N N . VAL A 1 171 ? 16.375 -23.316 -28.470 1.00 49.91 171 VAL A N 1
ATOM 1236 C CA . VAL A 1 171 ? 15.438 -22.176 -28.581 1.00 49.91 171 VAL A CA 1
ATOM 1237 C C . VAL A 1 171 ? 15.939 -21.080 -29.519 1.00 49.91 171 VAL A C 1
ATOM 1239 O O . VAL A 1 171 ? 16.896 -20.404 -29.159 1.00 49.91 171 VAL A O 1
ATOM 1242 N N . GLU A 1 172 ? 15.281 -20.922 -30.676 1.00 49.97 172 GLU A N 1
ATOM 1243 C CA . GLU A 1 172 ? 15.469 -19.787 -31.588 1.00 49.97 172 GLU A CA 1
ATOM 1244 C C . GLU A 1 172 ? 15.661 -18.502 -30.777 1.00 49.97 172 GLU A C 1
ATOM 1246 O O . GLU A 1 172 ? 14.719 -17.952 -30.198 1.00 49.97 172 GLU A O 1
ATOM 1251 N N . GLU A 1 173 ? 16.914 -18.058 -30.707 1.00 52.94 173 GLU A N 1
ATOM 1252 C CA . GLU A 1 173 ? 17.253 -16.683 -30.415 1.00 52.94 173 GLU A CA 1
ATOM 1253 C C . GLU A 1 173 ? 16.634 -15.896 -31.556 1.00 52.94 173 GLU A C 1
ATOM 1255 O O . GLU A 1 173 ? 17.075 -15.960 -32.701 1.00 52.94 173 GLU A O 1
ATOM 1260 N N . PHE A 1 174 ? 15.478 -15.320 -31.253 1.00 48.34 174 PHE A N 1
ATOM 1261 C CA . PHE A 1 174 ? 14.639 -14.638 -32.211 1.00 48.34 174 PHE A CA 1
ATOM 1262 C C . PHE A 1 174 ? 15.452 -13.474 -32.775 1.00 48.34 174 PHE A C 1
ATOM 1264 O O . PHE A 1 174 ? 15.629 -12.465 -32.089 1.00 48.34 174 PHE A O 1
ATOM 1271 N N . GLU A 1 175 ? 15.994 -13.646 -33.983 1.00 54.72 175 GLU A N 1
ATOM 1272 C CA . GLU A 1 175 ? 16.710 -12.576 -34.663 1.00 54.72 175 GLU A CA 1
ATOM 1273 C C . GLU A 1 175 ? 15.773 -11.361 -34.717 1.00 54.72 175 GLU A C 1
ATOM 1275 O O . GLU A 1 175 ? 14.616 -11.491 -35.143 1.00 54.72 175 GLU A O 1
ATOM 1280 N N . PRO A 1 176 ? 16.202 -10.190 -34.216 1.00 51.19 176 PRO A N 1
ATOM 1281 C CA . PRO A 1 176 ? 15.388 -8.993 -34.314 1.00 51.19 176 PRO A CA 1
ATOM 1282 C C . PRO A 1 176 ? 15.106 -8.750 -35.796 1.00 51.19 176 PRO A C 1
ATOM 1284 O O . PRO A 1 176 ? 16.031 -8.715 -36.600 1.00 51.19 176 PRO A O 1
ATOM 1287 N N . PHE A 1 177 ? 13.822 -8.642 -36.153 1.00 52.47 177 PHE A N 1
ATOM 1288 C CA . PHE A 1 177 ? 13.379 -8.402 -37.523 1.00 52.47 177 PHE A CA 1
ATOM 1289 C C . PHE A 1 177 ? 14.167 -7.235 -38.135 1.00 52.47 177 PHE A C 1
ATOM 1291 O O . PHE A 1 177 ? 13.940 -6.085 -37.758 1.00 52.47 177 PHE A O 1
ATOM 1298 N N . ASP A 1 178 ? 15.049 -7.540 -39.089 1.00 55.00 178 ASP A N 1
ATOM 1299 C CA . ASP A 1 178 ? 15.891 -6.558 -39.793 1.00 55.00 178 ASP A CA 1
ATOM 1300 C C . ASP A 1 178 ? 15.037 -5.544 -40.597 1.00 55.00 178 ASP A C 1
ATOM 1302 O O . ASP A 1 178 ? 15.493 -4.460 -40.945 1.00 55.00 178 ASP A O 1
ATOM 1306 N N . ASP A 1 179 ? 13.746 -5.857 -40.796 1.00 50.09 179 ASP A N 1
ATOM 1307 C CA . ASP A 1 179 ? 12.747 -5.036 -41.497 1.00 50.09 179 ASP A CA 1
ATOM 1308 C C . ASP A 1 179 ? 11.683 -4.396 -40.570 1.00 50.09 179 ASP A C 1
ATOM 1310 O O . ASP A 1 179 ? 10.637 -3.923 -41.029 1.00 50.09 179 ASP A O 1
ATOM 1314 N N . SER A 1 180 ? 11.892 -4.387 -39.248 1.00 50.25 180 SER A N 1
ATOM 1315 C CA . SER A 1 180 ? 11.004 -3.663 -38.327 1.00 50.25 180 SER A CA 1
ATOM 1316 C C . SER A 1 180 ? 11.116 -2.147 -38.567 1.00 50.25 180 SER A C 1
ATOM 1318 O O . SER A 1 180 ? 12.226 -1.619 -38.572 1.00 50.25 180 SER A O 1
ATOM 1320 N N . PRO A 1 181 ? 10.002 -1.389 -38.671 1.00 52.41 181 PRO A N 1
ATOM 1321 C CA . PRO A 1 181 ? 10.053 0.075 -38.776 1.00 52.41 181 PRO A CA 1
ATOM 1322 C C . PRO A 1 181 ? 10.606 0.761 -37.509 1.00 52.41 181 PRO A C 1
ATOM 1324 O O . PRO A 1 181 ? 10.716 1.983 -37.478 1.00 52.41 181 PRO A O 1
ATOM 1327 N N . PHE A 1 182 ? 10.935 -0.019 -36.475 1.00 52.97 182 PHE A N 1
ATOM 1328 C CA . PHE A 1 182 ? 11.505 0.399 -35.200 1.00 52.97 182 PHE A CA 1
ATOM 1329 C C . PHE A 1 182 ? 12.864 -0.277 -34.997 1.00 52.97 182 PHE A C 1
ATOM 1331 O O . PHE A 1 182 ? 12.957 -1.499 -35.156 1.00 52.97 182 PHE A O 1
ATOM 1338 N N . SER A 1 183 ? 13.884 0.484 -34.585 1.00 68.25 183 SER A N 1
ATOM 1339 C CA . SER A 1 183 ? 15.147 -0.096 -34.109 1.00 68.25 183 SER A CA 1
ATOM 1340 C C . SER A 1 183 ? 14.887 -0.986 -32.882 1.00 68.25 183 SER A C 1
ATOM 1342 O O . SER A 1 183 ? 13.930 -0.766 -32.133 1.00 68.25 183 SER A O 1
ATOM 1344 N N . ALA A 1 184 ? 15.720 -2.008 -32.652 1.00 70.12 184 ALA A N 1
ATOM 1345 C CA . ALA A 1 184 ? 15.582 -2.911 -31.498 1.00 70.12 184 ALA A CA 1
ATOM 1346 C C . ALA A 1 184 ? 15.471 -2.146 -30.157 1.00 70.12 184 ALA A C 1
ATOM 1348 O O . ALA A 1 184 ? 14.702 -2.520 -29.268 1.00 70.12 184 ALA A O 1
ATOM 1349 N N . ASP A 1 185 ? 16.167 -1.014 -30.069 1.00 72.44 185 ASP A N 1
ATOM 1350 C CA . ASP A 1 185 ? 16.171 -0.100 -28.928 1.00 72.44 185 ASP A CA 1
ATOM 1351 C C . ASP A 1 185 ? 14.803 0.554 -28.695 1.00 72.44 185 ASP A C 1
ATOM 1353 O O . ASP A 1 185 ? 14.298 0.609 -27.570 1.00 72.44 185 ASP A O 1
ATOM 1357 N N . GLU A 1 186 ? 14.154 1.003 -29.769 1.00 77.00 186 GLU A N 1
ATOM 1358 C CA . GLU A 1 186 ? 12.823 1.598 -29.716 1.00 77.00 186 GLU A CA 1
ATOM 1359 C C . GLU A 1 186 ? 11.753 0.575 -29.306 1.00 77.00 186 GLU A C 1
ATOM 1361 O O . GLU A 1 186 ? 10.818 0.904 -28.557 1.00 77.00 186 GLU A O 1
ATOM 1366 N N . TYR A 1 187 ? 11.905 -0.679 -29.738 1.00 79.94 187 TYR A N 1
ATOM 1367 C CA . TYR A 1 187 ? 11.028 -1.769 -29.326 1.00 79.94 187 TYR A CA 1
ATOM 1368 C C . TYR A 1 187 ? 11.130 -2.047 -27.819 1.00 79.94 187 TYR A C 1
ATOM 1370 O O . TYR A 1 187 ? 10.107 -2.040 -27.121 1.00 79.94 187 TYR A O 1
ATOM 1378 N N . GLU A 1 188 ? 12.343 -2.235 -27.287 1.00 82.62 188 GLU A N 1
ATOM 1379 C CA . GLU A 1 188 ? 12.548 -2.492 -25.854 1.00 82.62 188 GLU A CA 1
ATOM 1380 C C . GLU A 1 188 ? 12.083 -1.309 -24.998 1.00 82.62 188 GLU A C 1
ATOM 1382 O O . GLU A 1 188 ? 11.379 -1.492 -23.998 1.00 82.62 188 GLU A O 1
ATOM 1387 N N . ARG A 1 189 ? 12.347 -0.078 -25.440 1.00 85.62 189 ARG A N 1
ATOM 1388 C CA . ARG A 1 189 ? 11.828 1.136 -24.805 1.00 85.62 189 ARG A CA 1
ATOM 1389 C C . ARG A 1 189 ? 10.304 1.133 -24.713 1.00 85.62 189 ARG A C 1
ATOM 1391 O O . ARG A 1 189 ? 9.737 1.322 -23.634 1.00 85.62 189 ARG A O 1
ATOM 1398 N N . THR A 1 190 ? 9.621 0.907 -25.832 1.00 88.19 190 THR A N 1
ATOM 1399 C CA . THR A 1 190 ? 8.152 0.921 -25.894 1.00 88.19 190 THR A CA 1
ATOM 1400 C C . THR A 1 190 ? 7.550 -0.170 -25.010 1.00 88.19 190 THR A C 1
ATOM 1402 O O . THR A 1 190 ? 6.554 0.048 -24.310 1.00 88.19 190 THR A O 1
ATOM 1405 N N . LYS A 1 191 ? 8.187 -1.341 -24.983 1.00 88.88 191 LYS A N 1
ATOM 1406 C CA . LYS A 1 191 ? 7.826 -2.467 -24.121 1.00 88.88 191 LYS A CA 1
ATOM 1407 C C . LYS A 1 191 ? 7.979 -2.118 -22.639 1.00 88.88 191 LYS A C 1
ATOM 1409 O O . LYS A 1 191 ? 7.032 -2.336 -21.880 1.00 88.88 191 LYS A O 1
ATOM 1414 N N . VAL A 1 192 ? 9.096 -1.514 -22.223 1.00 91.25 192 VAL A N 1
ATOM 1415 C CA . VAL A 1 192 ? 9.305 -1.031 -20.843 1.00 91.25 192 VAL A CA 1
ATOM 1416 C C . VAL A 1 192 ? 8.272 0.024 -20.463 1.00 91.25 192 VAL A C 1
ATOM 1418 O O . VAL A 1 192 ? 7.616 -0.113 -19.431 1.00 91.25 192 VAL A O 1
ATOM 1421 N N . GLN A 1 193 ? 8.034 1.025 -21.314 1.00 92.44 193 GLN A N 1
ATOM 1422 C CA . GLN A 1 193 ? 7.016 2.047 -21.061 1.00 92.44 193 GLN A CA 1
ATOM 1423 C C . GLN A 1 193 ? 5.616 1.442 -20.906 1.00 92.44 193 GLN A C 1
ATOM 1425 O O . GLN A 1 193 ? 4.860 1.842 -20.017 1.00 92.44 193 GLN A O 1
ATOM 1430 N N . LYS A 1 194 ? 5.256 0.462 -21.744 1.00 92.81 194 LYS A N 1
ATOM 1431 C CA . LYS A 1 194 ? 3.975 -0.246 -21.646 1.00 92.81 194 LYS A CA 1
ATOM 1432 C C . LYS A 1 194 ? 3.859 -1.006 -20.325 1.00 92.81 194 LYS A C 1
ATOM 1434 O O . LYS A 1 194 ? 2.824 -0.902 -19.669 1.00 92.81 194 LYS A O 1
ATOM 1439 N N . MET A 1 195 ? 4.914 -1.711 -19.909 1.00 93.94 195 MET A N 1
ATOM 1440 C CA . MET A 1 195 ? 4.951 -2.419 -18.625 1.00 93.94 195 MET A CA 1
ATOM 1441 C C . MET A 1 195 ? 4.840 -1.457 -17.439 1.00 93.94 195 MET A C 1
ATOM 1443 O O . MET A 1 195 ? 4.049 -1.709 -16.535 1.00 93.94 195 MET A O 1
ATOM 1447 N N . LEU A 1 196 ? 5.555 -0.329 -17.462 1.00 95.19 196 LEU A N 1
ATOM 1448 C CA . LEU A 1 196 ? 5.476 0.702 -16.424 1.00 95.19 196 LEU A CA 1
ATOM 1449 C C . LEU A 1 196 ? 4.073 1.312 -16.333 1.00 95.19 196 LEU A C 1
ATOM 1451 O O . LEU A 1 196 ? 3.531 1.434 -15.237 1.00 95.19 196 LEU A O 1
ATOM 1455 N N . LYS A 1 197 ? 3.443 1.644 -17.468 1.00 95.12 197 LYS A N 1
ATOM 1456 C CA . LYS A 1 197 ? 2.062 2.160 -17.512 1.00 95.12 197 LYS A CA 1
ATOM 1457 C C . LYS A 1 197 ? 1.058 1.135 -16.984 1.00 95.12 197 LYS A C 1
ATOM 1459 O O . LYS A 1 197 ? 0.188 1.486 -16.188 1.00 95.12 197 LYS A O 1
ATOM 1464 N N . GLN A 1 198 ? 1.193 -0.128 -17.390 1.00 94.69 198 GLN A N 1
ATOM 1465 C CA . GLN A 1 198 ? 0.344 -1.218 -16.909 1.00 94.69 198 GLN A CA 1
ATOM 1466 C C . GLN A 1 198 ? 0.497 -1.414 -15.397 1.00 94.69 198 GLN A C 1
ATOM 1468 O O . GLN A 1 198 ? -0.502 -1.438 -14.676 1.00 94.69 198 GLN A O 1
ATOM 1473 N N . TRP A 1 199 ? 1.737 -1.502 -14.913 1.00 95.06 199 TRP A N 1
ATOM 1474 C CA . TRP A 1 199 ? 2.034 -1.632 -13.491 1.00 95.06 199 TRP A CA 1
ATOM 1475 C C . TRP A 1 199 ? 1.489 -0.435 -12.704 1.00 95.06 199 TRP A C 1
ATOM 1477 O O . TRP A 1 199 ? 0.896 -0.617 -11.643 1.00 95.06 199 TRP A O 1
ATOM 1487 N N . ASN A 1 200 ? 1.598 0.782 -13.252 1.00 96.19 200 ASN A N 1
ATOM 1488 C CA . ASN A 1 200 ? 1.059 1.986 -12.628 1.00 96.19 200 ASN A CA 1
ATOM 1489 C C . ASN A 1 200 ? -0.463 1.924 -12.451 1.00 96.19 200 ASN A C 1
ATOM 1491 O O . ASN A 1 200 ? -0.973 2.225 -11.374 1.00 96.19 200 ASN A O 1
ATOM 1495 N N . GLY A 1 201 ? -1.187 1.490 -13.488 1.00 94.94 201 GLY A N 1
ATOM 1496 C CA . GLY A 1 201 ? -2.636 1.297 -13.413 1.00 94.94 201 GLY A CA 1
ATOM 1497 C C . GLY A 1 201 ? -3.027 0.287 -12.331 1.00 94.94 201 GLY A C 1
ATOM 1498 O O . GLY A 1 201 ? -3.927 0.540 -11.532 1.00 94.94 201 GLY A O 1
ATOM 1499 N N . GLN A 1 202 ? -2.300 -0.829 -12.239 1.00 94.62 202 GLN A N 1
ATOM 1500 C CA . GLN A 1 202 ? -2.533 -1.842 -11.206 1.00 94.62 202 GLN A CA 1
ATOM 1501 C C . GLN A 1 202 ? -2.193 -1.344 -9.795 1.00 94.62 202 GLN A C 1
ATOM 1503 O O . GLN A 1 202 ? -2.912 -1.668 -8.847 1.00 94.62 202 GLN A O 1
ATOM 1508 N N . ASN A 1 203 ? -1.138 -0.541 -9.644 1.00 94.88 203 ASN A N 1
ATOM 1509 C CA . ASN A 1 203 ? -0.782 0.093 -8.376 1.00 94.88 203 ASN A CA 1
ATOM 1510 C C . ASN A 1 203 ? -1.842 1.123 -7.941 1.00 94.88 203 ASN A C 1
ATOM 1512 O O . ASN A 1 203 ? -2.179 1.203 -6.760 1.00 94.88 203 ASN A O 1
ATOM 1516 N N . GLY A 1 204 ? -2.438 1.841 -8.897 1.00 93.94 204 GLY A N 1
ATOM 1517 C CA . GLY A 1 204 ? -3.580 2.721 -8.652 1.00 93.94 204 GLY A CA 1
ATOM 1518 C C . GLY A 1 204 ? -4.811 1.972 -8.129 1.00 93.94 204 GLY A C 1
ATOM 1519 O O . GLY A 1 204 ? -5.475 2.450 -7.215 1.00 93.94 204 GLY A O 1
ATOM 1520 N N . ILE A 1 205 ? -5.088 0.765 -8.633 1.00 93.69 205 ILE A N 1
ATOM 1521 C CA . ILE A 1 205 ? -6.171 -0.080 -8.100 1.00 93.69 205 ILE A CA 1
ATOM 1522 C C . ILE A 1 205 ? -5.821 -0.596 -6.698 1.00 93.69 205 ILE A C 1
ATOM 1524 O O . ILE A 1 205 ? -6.658 -0.553 -5.797 1.00 93.69 205 ILE A O 1
ATOM 1528 N N . ARG A 1 206 ? -4.568 -1.022 -6.484 1.00 93.31 206 ARG A N 1
ATOM 1529 C CA . ARG A 1 206 ? -4.067 -1.487 -5.180 1.00 93.31 206 ARG A CA 1
ATOM 1530 C C . ARG A 1 206 ? -4.302 -0.458 -4.070 1.00 93.31 206 ARG A C 1
ATOM 1532 O O . ARG A 1 206 ? -4.635 -0.835 -2.950 1.00 93.31 206 ARG A O 1
ATOM 1539 N N . LEU A 1 207 ? -4.152 0.829 -4.383 1.00 95.12 207 LEU A N 1
ATOM 1540 C CA . LEU A 1 207 ? -4.355 1.942 -3.453 1.00 95.12 207 LEU A CA 1
ATOM 1541 C C . LEU A 1 207 ? -5.765 1.988 -2.842 1.00 95.12 207 LEU A C 1
ATOM 1543 O O . LEU A 1 207 ? -5.922 2.480 -1.724 1.00 95.12 207 LEU A O 1
ATOM 1547 N N . ILE A 1 208 ? -6.783 1.465 -3.531 1.00 95.75 208 ILE A N 1
ATOM 1548 C CA . ILE A 1 208 ? -8.174 1.516 -3.062 1.00 95.75 208 ILE A CA 1
ATOM 1549 C C . ILE A 1 208 ? -8.330 0.769 -1.730 1.00 95.75 208 ILE A C 1
ATOM 1551 O O . ILE A 1 208 ? -9.001 1.272 -0.833 1.00 95.75 208 ILE A O 1
ATOM 1555 N N . GLY A 1 209 ? -7.680 -0.389 -1.568 1.00 96.50 209 GLY A N 1
ATOM 1556 C CA . GLY A 1 209 ? -7.780 -1.206 -0.353 1.00 96.50 209 GLY A CA 1
ATOM 1557 C C . GLY A 1 209 ? -7.358 -0.452 0.917 1.00 96.50 209 GLY A C 1
ATOM 1558 O O . GLY A 1 209 ? -8.188 -0.275 1.813 1.00 96.50 209 GLY A O 1
ATOM 1559 N N . PRO A 1 210 ? -6.112 0.055 0.999 1.00 97.75 210 PRO A N 1
ATOM 1560 C CA . PRO A 1 210 ? -5.634 0.801 2.160 1.00 97.75 210 PRO A CA 1
ATOM 1561 C C . PRO A 1 210 ? -6.391 2.107 2.412 1.00 97.75 210 PRO A C 1
ATOM 1563 O O . PRO A 1 210 ? -6.631 2.454 3.570 1.00 97.75 210 PRO A O 1
ATOM 1566 N N . LEU A 1 211 ? -6.827 2.801 1.354 1.00 97.88 211 LEU A N 1
ATOM 1567 C CA . LEU A 1 211 ? -7.628 4.017 1.493 1.00 97.88 211 LEU A CA 1
ATOM 1568 C C . LEU A 1 211 ? -8.984 3.712 2.139 1.00 97.88 211 LEU A C 1
ATOM 1570 O O . LEU A 1 211 ? -9.363 4.353 3.120 1.00 97.88 211 LEU A O 1
ATOM 1574 N N . VAL A 1 212 ? -9.697 2.705 1.622 1.00 98.25 212 VAL A N 1
ATOM 1575 C CA . VAL A 1 212 ? -10.977 2.252 2.182 1.00 98.25 212 VAL A CA 1
ATOM 1576 C C . VAL A 1 212 ? -10.790 1.798 3.627 1.00 98.25 212 VAL A C 1
ATOM 1578 O O . VAL A 1 212 ? -11.578 2.181 4.487 1.00 98.25 212 VAL A O 1
ATOM 1581 N N . ALA A 1 213 ? -9.728 1.051 3.930 1.00 98.12 213 ALA A N 1
ATOM 1582 C CA . ALA A 1 213 ? -9.444 0.616 5.291 1.00 98.12 213 ALA A CA 1
ATOM 1583 C C . ALA A 1 213 ? -9.213 1.784 6.261 1.00 98.12 213 ALA A C 1
ATOM 1585 O O . ALA A 1 213 ? -9.789 1.798 7.350 1.00 98.12 213 ALA A O 1
ATOM 1586 N N . GLY A 1 214 ? -8.427 2.786 5.857 1.00 97.81 214 GLY A N 1
ATOM 1587 C CA . GLY A 1 214 ? -8.198 3.996 6.646 1.00 97.81 214 GLY A CA 1
ATOM 1588 C C . GLY A 1 214 ? -9.493 4.763 6.923 1.00 97.81 214 GLY A C 1
ATOM 1589 O O . GLY A 1 214 ? -9.755 5.128 8.069 1.00 97.81 214 GLY A O 1
ATOM 1590 N N . VAL A 1 215 ? -10.340 4.944 5.903 1.00 98.31 215 VAL A N 1
ATOM 1591 C CA . VAL A 1 215 ? -11.638 5.631 6.028 1.00 98.31 215 VAL A CA 1
ATOM 1592 C C . VAL A 1 215 ? -12.603 4.857 6.927 1.00 98.31 215 VAL A C 1
ATOM 1594 O O . VAL A 1 215 ? -13.190 5.446 7.832 1.00 98.31 215 VAL A O 1
ATOM 1597 N N . LEU A 1 216 ? -12.747 3.544 6.728 1.00 98.00 216 LEU A N 1
ATOM 1598 C CA . LEU A 1 216 ? -13.613 2.701 7.558 1.00 98.00 216 LEU A CA 1
ATOM 1599 C C . LEU A 1 216 ? -13.137 2.663 9.014 1.00 98.00 216 LEU A C 1
ATOM 1601 O O . LEU A 1 216 ? -13.953 2.771 9.926 1.00 98.00 216 LEU A O 1
ATOM 1605 N N . GLY A 1 217 ? -11.827 2.548 9.242 1.00 97.12 217 GLY A N 1
ATOM 1606 C CA . GLY A 1 217 ? -11.233 2.561 10.577 1.00 97.12 217 GLY A CA 1
ATOM 1607 C C . GLY A 1 217 ? -11.405 3.900 11.295 1.00 97.12 217 GLY A C 1
ATOM 1608 O O . GLY A 1 217 ? -11.694 3.927 12.496 1.00 97.12 217 GLY A O 1
ATOM 1609 N N . LEU A 1 218 ? -11.272 5.011 10.565 1.00 97.50 218 LEU A N 1
ATOM 1610 C CA . LEU A 1 218 ? -11.533 6.350 11.086 1.00 97.50 218 LEU A CA 1
ATOM 1611 C C . LEU A 1 218 ? -13.016 6.529 11.420 1.00 97.50 218 LEU A C 1
ATOM 1613 O O . LEU A 1 218 ? -13.333 6.964 12.523 1.00 97.50 218 LEU A O 1
ATOM 1617 N N . TRP A 1 219 ? -13.917 6.126 10.521 1.00 96.88 219 TRP A N 1
ATOM 1618 C CA . TRP A 1 219 ? -15.357 6.181 10.768 1.00 96.88 219 TRP A CA 1
ATOM 1619 C C . TRP A 1 219 ? -15.732 5.358 12.002 1.00 96.88 219 TRP A C 1
ATOM 1621 O O . TRP A 1 219 ? -16.320 5.907 12.929 1.00 96.88 219 TRP A O 1
ATOM 1631 N N . ALA A 1 220 ? -15.304 4.096 12.080 1.00 94.94 220 ALA A N 1
ATOM 1632 C CA . ALA A 1 220 ? -15.554 3.234 13.235 1.00 94.94 220 ALA A CA 1
ATOM 1633 C C . ALA A 1 220 ? -15.112 3.884 14.553 1.00 94.94 220 ALA A C 1
ATOM 1635 O O . ALA A 1 220 ? -15.820 3.809 15.552 1.00 94.94 220 ALA A O 1
ATOM 1636 N N . THR A 1 221 ? -13.957 4.555 14.532 1.00 93.50 221 THR A N 1
ATOM 1637 C CA . THR A 1 221 ? -13.388 5.239 15.698 1.00 93.50 221 THR A CA 1
ATOM 1638 C C . THR A 1 221 ? -14.200 6.460 16.125 1.00 93.50 221 THR A C 1
ATOM 1640 O O . THR A 1 221 ? -14.281 6.722 17.320 1.00 93.50 221 THR A O 1
ATOM 1643 N N . LEU A 1 222 ? -14.777 7.194 15.172 1.00 92.25 222 LEU A N 1
ATOM 1644 C CA . LEU A 1 222 ? -15.592 8.387 15.424 1.00 92.25 222 LEU A CA 1
ATOM 1645 C C . LEU A 1 222 ? -17.054 8.060 15.763 1.00 92.25 222 LEU A C 1
ATOM 1647 O O . LEU A 1 222 ? -17.759 8.922 16.276 1.00 92.25 222 LEU A O 1
ATOM 1651 N N . SER A 1 223 ? -17.515 6.850 15.441 1.00 86.75 223 SER A N 1
ATOM 1652 C CA . SER A 1 223 ? -18.884 6.385 15.698 1.00 86.75 223 SER A CA 1
ATOM 1653 C C . SER A 1 223 ? -19.044 5.532 16.962 1.00 86.75 223 SER A C 1
ATOM 1655 O O . SER A 1 223 ? -20.157 5.080 17.229 1.00 86.75 223 SER A O 1
ATOM 1657 N N . GLU A 1 224 ? -17.945 5.228 17.663 1.00 75.31 224 GLU A N 1
ATOM 1658 C CA . GLU A 1 224 ? -17.966 4.548 18.973 1.00 75.31 224 GLU A CA 1
ATOM 1659 C C . GLU A 1 224 ? -18.364 5.478 20.121 1.00 75.31 224 GLU A C 1
ATOM 1661 O O . GLU A 1 224 ? -17.999 6.674 20.078 1.00 75.31 224 GLU A O 1
#

Radius of gyration: 29.41 Å; chains: 1; bounding box: 69×46×96 Å

Secondary structure (DSSP, 8-state):
----PPPHHHHHHHHHHHHHHHHHHHHHHHHIIIIIHHHHHHT--SSHHHHHHHHHHHHHHHHHHHHHHHHHHHHHHHHHHHHHHHHHHTTS-TTHHHHHHHHHHHHHTHHHHIIIIIHHHHHHHHHHHHSPP-------------------------------------S------TT-SS-HHHHHHHHHHHHHHHHHHHHHHHTHHHHHHHHHHHHHHH--

pLDDT: mean 80.06, std 21.39, range [30.25, 98.31]

InterPro domains:
  IPR013901 Anthrone oxygenase [PF08592] (58-130)